Protein AF-A0A0D2WVM1-F1 (afdb_monomer)

Solvent-accessible surface area (backbone atoms only — not comparable to full-atom values): 15466 Å² total; per-residue (Å²): 139,88,84,86,84,85,87,85,86,87,87,83,92,80,91,82,81,91,81,90,79,89,78,90,77,92,74,84,85,77,86,72,84,77,73,76,81,75,77,81,56,74,71,59,61,52,50,56,52,53,52,49,50,54,50,54,56,56,62,66,69,56,80,78,76,61,57,65,55,35,39,49,31,24,42,49,44,21,48,53,48,42,49,50,43,43,70,76,49,54,91,57,86,54,48,49,53,46,16,62,42,25,37,22,48,9,45,25,60,21,37,56,39,38,61,46,63,75,37,95,67,51,88,57,57,99,82,52,84,69,77,52,69,67,58,48,52,51,52,33,52,53,31,43,54,54,13,49,53,27,37,52,50,12,49,49,24,43,51,52,40,28,59,78,66,76,44,83,75,64,77,47,69,37,48,48,42,38,53,53,26,49,54,45,45,52,53,55,54,57,63,45,43,42,78,73,38,70,90,64,48,58,90,89,66,53,67,68,59,46,54,52,49,50,42,56,51,47,44,55,31,46,50,38,41,45,56,23,53,47,43,46,42,71,30,76,68,42,53,73,76,46,53,71,70,54,37,54,51,45,40,51,25,46,49,51,31,45,53,51,38,44,56,52,56,72,75,114

Sequence (268 aa):
MPPSPTATSASAAAAGSLSSTSSATAASASASSATLPDKPSASSASGWAATGEVLARSIARIPHPPLWLPVSASLFAGGVVVYHVLFTYGLSTAIFAYHPLLMAIGYFMLLLPASHFLGRYSPLPQGQASFPRARKVNWHWIAMAVAMVAIVGGFYAIYESRTRNNKIHFKSWHAKIGVAAIVFAIVQGFSALPMRFPNLRPAGFDMGQNVRLHRIWSVVVLAATAVCLILSFFTGWFLRNSSLSMALVMVLCVVVTVGSACRSALRL

Radius of gyration: 27.9 Å; Cα contacts (8 Å, |Δi|>4): 214; chains: 1; bounding box: 76×51×90 Å

pLDDT: mean 80.58, std 20.99, range [33.0, 98.19]

InterPro domains:
  IPR006593 Cytochrome b561/ferric reductase, transmembrane domain [PF03188] (98-238)
  IPR006593 Cytochrome b561/ferric reductase, transmembrane domain [SM00665] (98-231)

Structure (mmCIF, N/CA/C/O backbone):
data_AF-A0A0D2WVM1-F1
#
_entry.id   AF-A0A0D2WVM1-F1
#
loop_
_atom_site.group_PDB
_atom_site.id
_atom_site.type_symbol
_atom_site.label_atom_id
_atom_site.label_alt_id
_atom_site.label_comp_id
_atom_site.label_asym_id
_atom_site.label_entity_id
_atom_site.label_seq_id
_atom_site.pdbx_PDB_ins_code
_atom_site.Cartn_x
_atom_site.Cartn_y
_atom_site.Cartn_z
_atom_site.occupancy
_atom_site.B_iso_or_equiv
_atom_site.auth_seq_id
_atom_site.auth_comp_id
_atom_site.auth_asym_id
_atom_site.auth_atom_id
_atom_site.pdbx_PDB_model_num
ATOM 1 N N . MET A 1 1 ? 38.908 -5.106 -52.089 1.00 36.25 1 MET A N 1
ATOM 2 C CA . MET A 1 1 ? 40.367 -5.057 -52.331 1.00 36.25 1 MET A CA 1
ATOM 3 C C . MET A 1 1 ? 40.910 -3.799 -51.667 1.00 36.25 1 MET A C 1
ATOM 5 O O . MET A 1 1 ? 40.284 -2.770 -51.876 1.00 36.25 1 MET A O 1
ATOM 9 N N . PRO A 1 2 ? 42.076 -3.814 -51.002 1.00 52.66 2 PRO A N 1
ATOM 10 C CA . PRO A 1 2 ? 42.505 -4.591 -49.818 1.00 52.66 2 PRO A 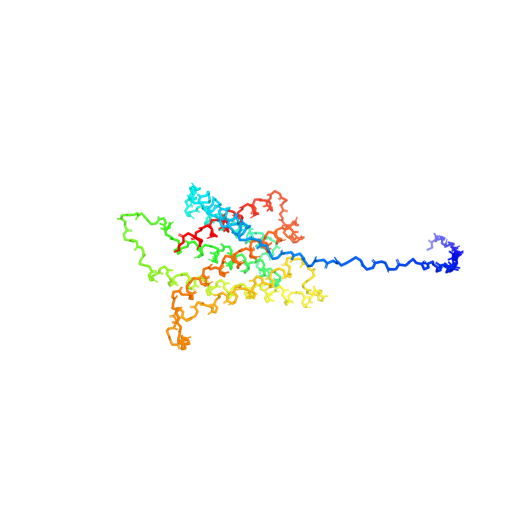CA 1
ATOM 11 C C . PRO A 1 2 ? 43.145 -3.633 -48.754 1.00 52.66 2 PRO A C 1
ATOM 13 O O . PRO A 1 2 ? 43.050 -2.423 -48.943 1.00 52.66 2 PRO A O 1
ATOM 16 N N . PRO A 1 3 ? 43.877 -4.077 -47.705 1.00 63.62 3 PRO A N 1
ATOM 17 C CA . PRO A 1 3 ? 43.784 -5.288 -46.879 1.00 63.62 3 PRO A CA 1
ATOM 18 C C . PRO A 1 3 ? 43.672 -5.001 -45.353 1.00 63.62 3 PRO A C 1
ATOM 20 O O . PRO A 1 3 ? 43.911 -3.898 -44.868 1.00 63.62 3 PRO A O 1
ATOM 23 N N . SER A 1 4 ? 43.372 -6.060 -44.593 1.00 47.72 4 SER A N 1
ATOM 24 C CA . SER A 1 4 ? 43.677 -6.219 -43.157 1.00 47.72 4 SER A CA 1
ATOM 25 C C . SER A 1 4 ? 45.155 -6.589 -42.920 1.00 47.72 4 SER A C 1
ATOM 27 O O . SER A 1 4 ? 45.792 -7.131 -43.822 1.00 47.72 4 SER A O 1
ATOM 29 N N . PRO A 1 5 ? 45.660 -6.434 -41.682 1.00 61.72 5 PRO A N 1
ATOM 30 C CA . PRO A 1 5 ? 46.492 -7.478 -41.059 1.00 61.72 5 PRO A CA 1
ATOM 31 C C . PRO A 1 5 ? 46.005 -7.778 -39.622 1.00 61.72 5 PRO A C 1
ATOM 33 O O . PRO A 1 5 ? 45.759 -6.868 -38.838 1.00 61.72 5 PRO A O 1
ATOM 36 N N . THR A 1 6 ? 45.538 -8.994 -39.322 1.00 47.28 6 THR A N 1
ATOM 37 C CA . THR A 1 6 ? 46.257 -10.184 -38.800 1.00 47.28 6 THR A CA 1
ATOM 38 C C . THR A 1 6 ? 46.845 -10.082 -37.388 1.00 47.28 6 THR A C 1
ATOM 40 O O . THR A 1 6 ? 47.644 -9.213 -37.066 1.00 47.28 6 THR A O 1
ATOM 43 N N . ALA A 1 7 ? 46.412 -11.072 -36.602 1.00 43.97 7 ALA A N 1
ATOM 44 C CA . ALA A 1 7 ? 46.725 -11.460 -35.234 1.00 43.97 7 ALA A CA 1
ATOM 45 C C . ALA A 1 7 ? 48.208 -11.612 -34.866 1.00 43.97 7 ALA A C 1
ATOM 47 O O . ALA A 1 7 ? 49.017 -12.008 -35.697 1.00 43.97 7 ALA A O 1
ATOM 48 N N . THR A 1 8 ? 48.475 -11.536 -33.557 1.00 45.94 8 THR A N 1
ATOM 49 C CA . THR A 1 8 ? 49.443 -12.419 -32.885 1.00 45.94 8 THR A CA 1
ATOM 50 C C . THR A 1 8 ? 48.970 -12.797 -31.480 1.00 45.94 8 THR A C 1
ATOM 52 O O . THR A 1 8 ? 48.591 -11.959 -30.667 1.00 45.94 8 THR A O 1
ATOM 55 N N . SER A 1 9 ? 49.000 -14.104 -31.253 1.00 40.88 9 SER A N 1
ATOM 56 C CA . SER A 1 9 ? 48.848 -14.882 -30.025 1.00 40.88 9 SER A CA 1
ATOM 57 C C . SER A 1 9 ? 50.047 -14.761 -29.079 1.00 40.88 9 SER A C 1
ATOM 59 O O . SER A 1 9 ? 51.168 -14.694 -29.572 1.00 40.88 9 SER A O 1
ATOM 61 N N . ALA A 1 10 ? 49.840 -14.929 -27.767 1.00 37.34 10 ALA A N 1
ATOM 62 C CA . ALA A 1 10 ? 50.753 -15.701 -26.909 1.00 37.34 10 ALA A CA 1
ATOM 63 C C . ALA A 1 10 ? 50.119 -16.025 -25.544 1.00 37.34 10 ALA A C 1
ATOM 65 O O . ALA A 1 10 ? 49.629 -15.148 -24.837 1.00 37.34 10 ALA A O 1
ATOM 66 N N . SER A 1 11 ? 50.166 -17.310 -25.195 1.00 38.06 11 SER A N 1
ATOM 67 C CA . SER A 1 11 ? 49.872 -17.901 -23.891 1.00 38.06 11 SER A CA 1
ATOM 68 C C . SER A 1 11 ? 51.149 -18.082 -23.061 1.00 38.06 11 SER A C 1
ATOM 70 O O . SER A 1 11 ? 52.158 -18.488 -23.630 1.00 38.06 11 SER A O 1
ATOM 72 N N . ALA A 1 12 ? 51.069 -17.937 -21.736 1.00 36.19 12 ALA A N 1
ATOM 73 C CA . ALA A 1 12 ? 51.852 -18.673 -20.721 1.00 36.19 12 ALA A CA 1
ATOM 74 C C . ALA A 1 12 ? 51.247 -18.304 -19.345 1.00 36.19 12 ALA A C 1
ATOM 76 O O . ALA A 1 12 ? 51.091 -17.124 -19.060 1.00 36.19 12 ALA A O 1
ATOM 77 N N . ALA A 1 13 ? 50.644 -19.190 -18.546 1.00 34.47 13 ALA A N 1
ATOM 78 C CA . ALA A 1 13 ? 51.160 -20.380 -17.855 1.00 34.47 13 ALA A CA 1
ATOM 79 C C . ALA A 1 13 ? 52.176 -20.068 -16.733 1.00 34.47 13 ALA A C 1
ATOM 81 O O . ALA A 1 13 ? 53.355 -19.883 -17.002 1.00 34.47 13 ALA A O 1
ATOM 82 N N . ALA A 1 14 ? 51.690 -20.076 -15.484 1.00 36.00 14 ALA A N 1
ATOM 83 C CA . ALA A 1 14 ? 52.390 -20.456 -14.242 1.00 36.00 14 ALA A CA 1
ATOM 84 C C . ALA A 1 14 ? 51.302 -20.536 -13.141 1.00 36.00 14 ALA A C 1
ATOM 86 O O . ALA A 1 14 ? 50.698 -19.521 -12.818 1.00 36.00 14 ALA A O 1
ATOM 87 N N . ALA A 1 15 ? 50.799 -21.684 -12.675 1.00 34.72 15 ALA A N 1
ATOM 88 C CA . ALA A 1 15 ? 51.459 -22.815 -12.015 1.00 34.72 15 ALA A CA 1
ATOM 89 C C . ALA A 1 15 ? 52.321 -22.372 -10.818 1.00 34.72 15 ALA A C 1
ATOM 91 O O . ALA A 1 15 ? 53.519 -22.154 -10.948 1.00 34.72 15 ALA A O 1
ATOM 92 N N . GLY A 1 16 ? 51.678 -22.242 -9.654 1.00 33.00 16 GLY A N 1
ATOM 93 C CA . GLY A 1 16 ? 52.309 -22.038 -8.351 1.00 33.00 16 GLY A CA 1
ATOM 94 C C . GLY A 1 16 ? 51.692 -23.010 -7.345 1.00 33.00 16 GLY A C 1
ATOM 95 O O . GLY A 1 16 ? 50.485 -23.007 -7.125 1.00 33.00 16 GLY A O 1
ATOM 96 N N . SER A 1 17 ? 52.535 -23.896 -6.839 1.00 34.66 17 SER A N 1
ATOM 97 C CA . SER A 1 17 ? 52.271 -25.162 -6.164 1.00 34.66 17 SER A CA 1
ATOM 98 C C . SER A 1 17 ? 51.725 -25.080 -4.737 1.00 34.66 17 SER A C 1
ATOM 100 O O . SER A 1 17 ? 52.045 -24.174 -3.973 1.00 34.66 17 SER A O 1
ATOM 102 N N . LEU A 1 18 ? 51.015 -26.150 -4.371 1.00 38.94 18 LEU A N 1
ATOM 103 C CA . LEU A 1 18 ? 50.778 -26.639 -3.012 1.00 38.94 18 LEU A CA 1
ATOM 104 C C . LEU A 1 18 ? 52.088 -26.837 -2.228 1.00 38.94 18 LEU A C 1
ATOM 106 O O . LEU A 1 18 ? 53.015 -27.468 -2.733 1.00 38.94 18 LEU A O 1
ATOM 110 N N . SER A 1 19 ? 52.099 -26.445 -0.954 1.00 37.44 19 SER A N 1
ATOM 111 C CA . SER A 1 19 ? 52.868 -27.146 0.077 1.00 37.44 19 SER A CA 1
ATOM 112 C C . SER A 1 19 ? 52.117 -27.134 1.409 1.00 37.44 19 SER A C 1
ATOM 114 O O . SER A 1 19 ? 51.808 -26.111 2.013 1.00 37.44 19 SER A O 1
ATOM 116 N N . SER A 1 20 ? 51.779 -28.347 1.823 1.00 37.34 20 SER A N 1
ATOM 117 C CA . SER A 1 20 ? 51.336 -28.749 3.145 1.00 37.34 20 SER A CA 1
ATOM 118 C C . SER A 1 20 ? 52.527 -28.815 4.098 1.00 37.34 20 SER A C 1
ATOM 120 O O . SER A 1 20 ? 53.491 -29.519 3.806 1.00 37.34 20 SER A O 1
ATOM 122 N N . THR A 1 21 ? 52.413 -28.209 5.277 1.00 40.06 21 THR A N 1
ATOM 123 C CA . THR A 1 21 ? 53.186 -28.625 6.454 1.00 40.06 21 THR A CA 1
ATOM 124 C C . THR A 1 21 ? 52.282 -28.640 7.672 1.00 40.06 21 THR A C 1
ATOM 126 O O . THR A 1 21 ? 51.811 -27.614 8.155 1.00 40.06 21 THR A O 1
ATOM 129 N N . SER A 1 22 ? 52.038 -29.864 8.120 1.00 38.62 22 SER A N 1
ATOM 130 C CA . SER A 1 22 ? 51.543 -30.257 9.425 1.00 38.62 22 SER A CA 1
ATOM 131 C C . SER A 1 22 ? 52.533 -29.878 10.525 1.00 38.62 22 SER A C 1
ATOM 133 O O . SER A 1 22 ? 53.699 -30.265 10.462 1.00 38.62 22 SER A O 1
ATOM 135 N N . SER A 1 23 ? 52.045 -29.255 11.589 1.00 39.44 23 SER A N 1
ATOM 136 C CA . SER A 1 23 ? 52.665 -29.345 12.910 1.00 39.44 23 SER A CA 1
ATOM 137 C C . SER A 1 23 ? 51.567 -29.316 13.964 1.00 39.44 23 SER A C 1
ATOM 139 O O . SER A 1 23 ? 50.946 -28.297 14.253 1.00 39.44 23 SER A O 1
ATOM 141 N N . ALA A 1 24 ? 51.296 -30.509 14.487 1.00 39.03 24 ALA A N 1
ATOM 142 C CA . ALA A 1 24 ? 50.503 -30.728 15.675 1.00 39.03 24 ALA A CA 1
ATOM 143 C C . ALA A 1 24 ? 51.311 -30.276 16.897 1.00 39.03 24 ALA A C 1
ATOM 145 O O . ALA A 1 24 ? 52.392 -30.801 17.159 1.00 39.03 24 ALA A O 1
ATOM 146 N N . THR A 1 25 ? 50.764 -29.343 17.666 1.00 40.16 25 THR A N 1
ATOM 147 C CA . THR A 1 25 ? 51.168 -29.096 19.049 1.00 40.16 25 THR A CA 1
ATOM 148 C C . THR A 1 25 ? 49.943 -29.260 19.930 1.00 40.16 25 THR A C 1
ATOM 150 O O . THR A 1 25 ? 48.991 -28.484 19.894 1.00 40.16 25 THR A O 1
ATOM 153 N N . ALA A 1 26 ? 49.970 -30.348 20.696 1.00 39.69 26 ALA A N 1
ATOM 154 C CA . ALA A 1 26 ? 49.053 -30.616 21.782 1.00 39.69 26 ALA A CA 1
ATOM 155 C C . ALA A 1 26 ? 49.225 -29.537 22.860 1.00 39.69 26 ALA A C 1
ATOM 157 O O . ALA A 1 26 ? 50.294 -29.417 23.456 1.00 39.69 26 ALA A O 1
ATOM 158 N N . ALA A 1 27 ? 48.167 -28.770 23.114 1.00 39.91 27 ALA A N 1
ATOM 159 C CA . ALA A 1 27 ? 48.045 -27.934 24.296 1.00 39.91 27 ALA A CA 1
ATOM 160 C C . ALA A 1 27 ? 46.869 -28.455 25.126 1.00 39.91 27 ALA A C 1
ATOM 162 O O . ALA A 1 27 ? 45.730 -28.539 24.669 1.00 39.91 27 ALA A O 1
ATOM 163 N N . SER A 1 28 ? 47.215 -28.867 26.337 1.00 38.66 28 SER A N 1
ATOM 164 C CA . SER A 1 28 ? 46.376 -29.411 27.394 1.00 38.66 28 SER A CA 1
ATOM 165 C C . SER A 1 28 ? 45.108 -28.594 27.646 1.00 38.66 28 SER A C 1
ATOM 167 O O . SER A 1 28 ? 45.176 -27.413 27.985 1.00 38.66 28 SER A O 1
ATOM 169 N N . ALA A 1 29 ? 43.959 -29.262 27.569 1.00 36.34 29 ALA A N 1
ATOM 170 C CA . ALA A 1 29 ? 42.691 -28.750 28.060 1.00 36.34 29 ALA A CA 1
ATOM 171 C C . ALA A 1 29 ? 42.709 -28.706 29.599 1.00 36.34 29 ALA A C 1
ATOM 173 O O . ALA A 1 29 ? 42.623 -29.742 30.257 1.00 36.34 29 ALA A O 1
ATOM 174 N N . SER A 1 30 ? 42.800 -27.506 30.176 1.00 40.53 30 SER A N 1
ATOM 175 C CA . SER A 1 30 ? 42.367 -27.257 31.549 1.00 40.53 30 SER A CA 1
ATOM 176 C C . SER A 1 30 ? 40.879 -26.905 31.521 1.00 40.53 30 SER A C 1
ATOM 178 O O . SER A 1 30 ? 40.456 -25.860 31.027 1.00 40.53 30 SER A O 1
ATOM 180 N N . ALA A 1 31 ? 40.054 -27.825 32.014 1.00 40.31 31 ALA A N 1
ATOM 181 C CA . ALA A 1 31 ? 38.627 -27.617 32.190 1.00 40.31 31 ALA A CA 1
ATOM 182 C C . ALA A 1 31 ? 38.391 -26.587 33.309 1.00 40.31 31 ALA A C 1
ATOM 184 O O . ALA A 1 31 ? 38.300 -26.938 34.483 1.00 40.31 31 ALA A O 1
ATOM 185 N N . SER A 1 32 ? 38.301 -25.306 32.948 1.00 43.12 32 SER A N 1
ATOM 186 C CA . SER A 1 32 ? 37.662 -24.304 33.802 1.00 43.12 32 SER A CA 1
ATOM 187 C C . SER A 1 32 ? 36.155 -24.402 33.601 1.00 43.12 32 SER A C 1
ATOM 189 O O . SER A 1 32 ? 35.645 -24.162 32.509 1.00 43.12 32 SER A O 1
ATOM 191 N N . SER A 1 33 ? 35.465 -24.805 34.665 1.00 45.78 33 SER A N 1
ATOM 192 C CA . SER A 1 33 ? 34.010 -24.833 34.798 1.00 45.78 33 SER A CA 1
ATOM 193 C C . SER A 1 33 ? 33.403 -23.489 34.382 1.00 45.78 33 SER A C 1
ATOM 195 O O . SER A 1 33 ? 33.380 -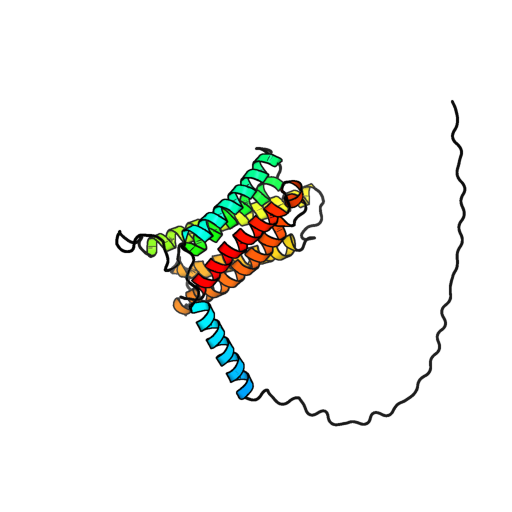22.543 35.166 1.00 45.78 33 SER A O 1
ATOM 197 N N . ALA A 1 34 ? 32.914 -23.405 33.144 1.00 41.84 34 ALA A N 1
ATOM 198 C CA . ALA A 1 34 ? 32.124 -22.283 32.662 1.00 41.84 34 ALA A CA 1
ATOM 199 C C . ALA A 1 34 ? 30.728 -22.369 33.291 1.00 41.84 34 ALA A C 1
ATOM 201 O O . ALA A 1 34 ? 29.860 -23.117 32.841 1.00 41.84 34 ALA A O 1
ATOM 202 N N . THR A 1 35 ? 30.539 -21.623 34.373 1.00 50.34 35 THR A N 1
ATOM 203 C CA . THR A 1 35 ? 29.234 -21.329 34.960 1.00 50.34 35 THR A CA 1
ATOM 204 C C . THR A 1 35 ? 28.338 -20.728 33.876 1.00 50.34 35 THR A C 1
ATOM 206 O O . THR A 1 35 ? 28.717 -19.762 33.211 1.00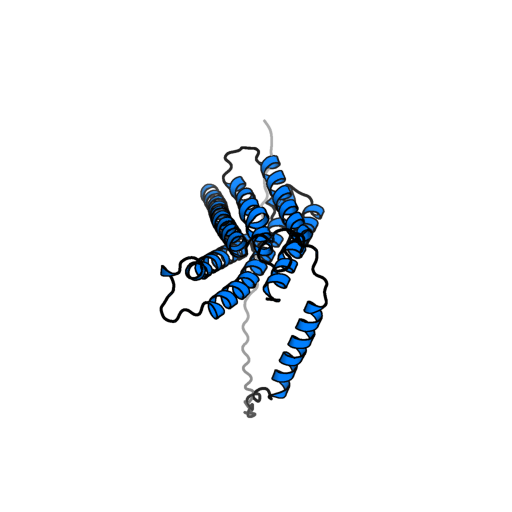 50.34 35 THR A O 1
ATOM 209 N N . LEU A 1 36 ? 27.164 -21.329 33.664 1.00 47.09 36 LEU A N 1
ATOM 210 C CA . LEU A 1 36 ? 26.125 -20.793 32.782 1.00 47.09 36 LEU A CA 1
ATOM 211 C C . LEU A 1 36 ? 25.830 -19.333 33.167 1.00 47.09 36 LEU A C 1
ATOM 213 O O . LEU A 1 36 ? 25.751 -19.047 34.363 1.00 47.09 36 LEU A O 1
ATOM 217 N N . PRO A 1 37 ? 25.653 -18.410 32.202 1.00 48.72 37 PRO A N 1
ATOM 218 C CA . PRO A 1 37 ? 25.299 -17.037 32.524 1.00 48.72 37 PRO A CA 1
ATOM 219 C C . PRO A 1 37 ? 23.971 -17.022 33.284 1.00 48.72 37 PRO A C 1
ATOM 221 O O . PRO A 1 37 ? 22.969 -17.574 32.817 1.00 48.72 37 PRO A O 1
ATOM 224 N N . ASP A 1 38 ? 23.996 -16.401 34.463 1.00 53.22 38 ASP A N 1
ATOM 225 C CA . ASP A 1 38 ? 22.835 -16.233 35.322 1.00 53.22 38 ASP A CA 1
ATOM 226 C C . ASP A 1 38 ? 21.655 -15.658 34.536 1.00 53.22 38 ASP A C 1
ATOM 228 O O . ASP A 1 38 ? 21.773 -14.719 33.741 1.00 53.22 38 ASP A O 1
ATOM 232 N N . LYS A 1 39 ? 20.484 -16.244 34.790 1.00 51.59 39 LYS A N 1
ATOM 233 C CA . LYS A 1 39 ? 19.192 -15.764 34.304 1.00 51.59 39 LYS A CA 1
ATOM 234 C C . LYS A 1 39 ? 19.096 -14.260 34.612 1.00 51.59 39 LYS A C 1
ATOM 236 O O . LYS A 1 39 ? 19.310 -13.886 35.766 1.00 51.59 39 LYS A O 1
ATOM 241 N N . PRO A 1 40 ? 18.782 -13.394 33.629 1.00 46.84 40 PRO A N 1
ATOM 242 C CA . PRO A 1 40 ? 18.783 -11.954 33.843 1.00 46.84 40 PRO A CA 1
ATOM 243 C C . PRO A 1 40 ? 17.883 -11.602 35.029 1.00 46.84 40 PRO A C 1
ATOM 245 O O . PRO A 1 40 ? 16.713 -11.992 35.082 1.00 46.84 40 PRO A O 1
ATOM 248 N N . SER A 1 41 ? 18.459 -10.897 36.002 1.00 51.31 41 SER A N 1
ATOM 249 C CA . SER A 1 41 ? 17.769 -10.477 37.215 1.00 51.31 41 SER A CA 1
ATOM 250 C C . SER A 1 41 ? 16.577 -9.577 36.869 1.00 51.31 41 SER A C 1
ATOM 252 O O . SER A 1 41 ? 16.583 -8.835 35.877 1.00 51.31 41 SER A O 1
ATOM 254 N N . ALA A 1 42 ? 15.529 -9.648 37.694 1.00 54.00 42 ALA A N 1
ATOM 255 C CA . ALA A 1 42 ? 14.255 -8.949 37.501 1.00 54.00 42 ALA A CA 1
ATOM 256 C C . ALA A 1 42 ? 14.384 -7.413 37.353 1.00 54.00 42 ALA A C 1
ATOM 258 O O . ALA A 1 42 ? 13.466 -6.767 36.849 1.00 54.00 42 ALA A O 1
ATOM 259 N N . SER A 1 43 ? 15.529 -6.827 37.725 1.00 55.22 43 SER A N 1
ATOM 260 C CA . SER A 1 43 ? 15.838 -5.403 37.544 1.00 55.22 43 SER A CA 1
ATOM 261 C C . SER A 1 43 ? 16.124 -5.006 36.089 1.00 55.22 43 SER A C 1
ATOM 263 O O . SER A 1 43 ? 15.919 -3.855 35.715 1.00 55.22 43 SER A O 1
ATOM 265 N N . SER A 1 44 ? 16.551 -5.939 35.233 1.00 52.25 44 SER A N 1
ATOM 266 C CA . SER A 1 44 ? 16.738 -5.655 33.803 1.00 52.25 44 SER A CA 1
ATOM 267 C C . SER A 1 44 ? 15.396 -5.542 33.071 1.00 52.25 44 SER A C 1
ATOM 269 O O . SER A 1 44 ? 15.213 -4.655 32.239 1.00 52.25 44 SER A O 1
ATOM 271 N N . ALA A 1 45 ? 14.419 -6.381 33.434 1.00 52.34 45 ALA A N 1
ATOM 272 C CA . ALA A 1 45 ? 13.073 -6.377 32.861 1.00 52.34 45 ALA A CA 1
ATOM 273 C C . ALA A 1 45 ? 12.285 -5.099 33.209 1.00 52.34 45 ALA A C 1
ATOM 275 O O . ALA A 1 45 ? 11.546 -4.584 32.367 1.00 52.34 45 ALA A O 1
ATOM 276 N N . SER A 1 46 ? 12.482 -4.542 34.410 1.00 57.31 46 SER A N 1
ATOM 277 C CA . SER A 1 46 ? 11.872 -3.266 34.808 1.00 57.31 46 SER A CA 1
ATOM 278 C C . SER A 1 46 ? 12.467 -2.068 34.058 1.00 57.31 46 SER A C 1
ATOM 280 O O . SER A 1 46 ? 11.740 -1.124 33.749 1.00 57.31 46 SER A O 1
ATOM 282 N N . GLY A 1 47 ? 13.748 -2.130 33.674 1.00 61.31 47 GLY A N 1
ATOM 283 C CA . GLY A 1 47 ? 14.398 -1.110 32.847 1.00 61.31 47 GLY A CA 1
ATOM 284 C C . GLY A 1 47 ? 13.788 -0.992 31.446 1.00 61.31 47 GLY A C 1
ATOM 285 O O . GLY A 1 47 ? 13.477 0.113 30.994 1.00 61.31 47 GLY A O 1
ATOM 286 N N . TRP A 1 48 ? 13.534 -2.117 30.768 1.00 59.25 48 TRP A N 1
ATOM 287 C CA . TRP A 1 48 ? 12.875 -2.121 29.451 1.00 59.25 48 TRP A CA 1
ATOM 288 C C . TRP A 1 48 ? 11.431 -1.614 29.520 1.00 59.25 48 TRP A C 1
ATOM 290 O O . TRP A 1 48 ? 11.002 -0.864 28.640 1.00 59.25 48 TRP A O 1
ATOM 300 N N . ALA A 1 49 ? 10.701 -1.965 30.582 1.00 59.72 49 ALA A N 1
ATOM 301 C CA . ALA A 1 49 ? 9.346 -1.472 30.818 1.00 59.72 49 ALA A CA 1
ATOM 302 C C . ALA A 1 49 ? 9.324 0.052 31.044 1.00 59.72 49 ALA A C 1
ATOM 304 O O . ALA A 1 49 ? 8.551 0.761 30.396 1.00 59.72 49 ALA A O 1
ATOM 305 N N . ALA A 1 50 ? 10.232 0.575 31.875 1.00 61.88 50 ALA A N 1
ATOM 306 C CA . ALA A 1 50 ? 10.360 2.010 32.135 1.00 61.88 50 ALA A CA 1
ATOM 307 C C . ALA A 1 50 ? 10.763 2.799 30.875 1.00 61.88 50 ALA A C 1
ATOM 309 O O . ALA A 1 50 ? 10.197 3.854 30.584 1.00 61.88 50 ALA A O 1
ATOM 310 N N . THR A 1 51 ? 11.689 2.264 30.075 1.00 70.94 51 THR A N 1
ATOM 311 C CA . THR A 1 51 ? 12.108 2.890 28.810 1.00 70.94 51 THR A CA 1
ATOM 312 C C . THR A 1 51 ? 10.968 2.888 27.783 1.00 70.94 51 THR A C 1
ATOM 314 O O . THR A 1 51 ? 10.753 3.882 27.084 1.00 70.94 51 THR A O 1
ATOM 317 N N . GLY A 1 52 ? 10.185 1.805 27.731 1.00 66.44 52 GLY A N 1
ATOM 318 C CA . GLY A 1 52 ? 8.989 1.696 26.896 1.00 66.44 52 GLY A CA 1
ATOM 319 C C . GLY A 1 52 ? 7.913 2.721 27.258 1.00 66.44 52 GLY A C 1
ATOM 320 O O . GLY A 1 52 ? 7.348 3.354 26.364 1.00 66.44 52 GLY A O 1
ATOM 321 N N . GLU A 1 53 ? 7.673 2.958 28.550 1.00 69.94 53 GLU A N 1
ATOM 322 C CA . GLU A 1 53 ? 6.742 3.997 29.002 1.00 69.94 53 GLU A CA 1
ATOM 323 C C . GLU A 1 53 ? 7.208 5.410 28.636 1.00 69.94 53 GLU A C 1
ATOM 325 O O . GLU A 1 53 ? 6.408 6.220 28.159 1.00 69.94 53 GLU A O 1
ATOM 330 N N . VAL A 1 54 ? 8.494 5.719 28.824 1.00 74.44 54 VAL A N 1
ATOM 331 C CA . VAL A 1 54 ? 9.058 7.032 28.473 1.00 74.44 54 VAL A CA 1
ATOM 332 C C . VAL A 1 54 ? 8.960 7.278 26.966 1.00 74.44 54 VAL A C 1
ATOM 334 O O . VAL A 1 54 ? 8.559 8.371 26.546 1.00 74.44 54 VAL A O 1
ATOM 337 N N . LEU A 1 55 ? 9.248 6.266 26.144 1.00 71.81 55 LEU A N 1
ATOM 338 C CA . LEU A 1 55 ? 9.094 6.345 24.693 1.00 71.81 55 LEU A CA 1
ATOM 339 C C . LEU A 1 55 ? 7.621 6.523 24.293 1.00 71.81 55 LEU A C 1
ATOM 341 O O . LEU A 1 55 ? 7.311 7.405 23.492 1.00 71.81 55 LEU A O 1
ATOM 345 N N . ALA A 1 56 ? 6.700 5.765 24.893 1.00 64.50 56 ALA A N 1
ATOM 346 C CA . ALA A 1 56 ? 5.265 5.878 24.633 1.00 64.50 56 ALA A CA 1
ATOM 347 C C . ALA A 1 56 ? 4.715 7.272 24.986 1.00 64.50 56 ALA A C 1
ATOM 349 O O . ALA A 1 56 ? 4.005 7.882 24.180 1.00 64.50 56 ALA A O 1
ATOM 350 N N . ARG A 1 57 ? 5.096 7.826 26.146 1.00 71.12 57 ARG A N 1
ATOM 351 C CA . ARG A 1 57 ? 4.711 9.186 26.574 1.00 71.12 57 ARG A CA 1
ATOM 352 C C . ARG A 1 57 ? 5.326 10.266 25.683 1.00 71.12 57 ARG A C 1
ATOM 354 O O . ARG A 1 57 ? 4.684 11.279 25.406 1.00 71.12 57 ARG A O 1
ATOM 361 N N . SER A 1 58 ? 6.553 10.065 25.212 1.00 73.81 58 SER A N 1
ATOM 362 C CA . SER A 1 58 ? 7.218 10.999 24.295 1.00 73.81 58 SER A CA 1
ATOM 363 C C . SER A 1 58 ? 6.564 10.996 22.915 1.00 73.81 58 SER A C 1
ATOM 365 O O . SER A 1 58 ? 6.268 12.062 22.378 1.00 73.81 58 SER A O 1
ATOM 367 N N . ILE A 1 59 ? 6.217 9.816 22.390 1.00 64.69 59 ILE A N 1
ATOM 368 C CA . ILE A 1 59 ? 5.441 9.689 21.155 1.00 64.69 59 ILE A CA 1
ATOM 369 C C . ILE A 1 59 ? 4.075 10.347 21.322 1.00 64.69 59 ILE A C 1
ATOM 371 O O . ILE A 1 59 ? 3.646 11.008 20.382 1.00 64.69 59 ILE A O 1
ATOM 375 N N . ALA A 1 60 ? 3.414 10.216 22.480 1.00 64.06 60 ALA A N 1
ATOM 376 C CA . ALA A 1 60 ? 2.085 10.777 22.749 1.00 64.06 60 ALA A CA 1
ATOM 377 C C . ALA A 1 60 ? 2.026 12.317 22.680 1.00 64.06 60 ALA A C 1
ATOM 379 O O . ALA A 1 60 ? 1.002 12.867 22.272 1.00 64.06 60 ALA A O 1
ATOM 380 N N . ARG A 1 61 ? 3.126 13.007 23.013 1.00 73.25 61 ARG A N 1
ATOM 381 C CA . ARG A 1 61 ? 3.203 14.480 23.051 1.00 73.25 61 ARG A CA 1
ATOM 382 C C . ARG A 1 61 ? 3.341 15.158 21.688 1.00 73.25 61 ARG A C 1
ATOM 384 O O . ARG A 1 61 ? 3.113 16.358 21.595 1.00 73.25 61 ARG A O 1
ATOM 391 N N . ILE A 1 62 ? 3.684 14.422 20.631 1.00 68.00 62 ILE A N 1
ATOM 392 C CA . ILE A 1 62 ? 3.813 15.003 19.288 1.00 68.00 62 ILE A CA 1
ATOM 393 C C . ILE A 1 62 ? 2.410 15.342 18.749 1.00 68.00 62 ILE A C 1
ATOM 395 O O . ILE A 1 62 ? 1.569 14.430 18.695 1.00 68.00 62 ILE A O 1
ATOM 399 N N . PRO A 1 63 ? 2.152 16.603 18.332 1.00 70.94 63 PRO A N 1
ATOM 400 C CA . PRO A 1 63 ? 0.890 16.996 17.715 1.00 70.94 63 PRO A CA 1
ATOM 401 C C . PRO A 1 63 ? 0.608 16.144 16.478 1.00 70.94 63 PRO A C 1
ATOM 403 O O . PRO A 1 63 ? 1.499 15.883 15.664 1.00 70.94 63 PRO A O 1
ATOM 406 N N . HIS A 1 64 ? -0.635 15.690 16.320 1.00 66.06 64 HIS A N 1
ATOM 407 C CA . HIS A 1 64 ? -1.012 14.986 15.103 1.00 66.06 64 HIS A CA 1
ATOM 408 C C . HIS A 1 64 ? -0.995 15.973 13.933 1.00 66.06 64 HIS A C 1
ATOM 410 O O . HIS A 1 64 ? -1.627 17.028 14.036 1.00 66.06 64 HIS A O 1
ATOM 416 N N . PRO A 1 65 ? -0.314 15.652 12.816 1.00 74.50 65 PRO A N 1
ATOM 417 C CA . PRO A 1 65 ? -0.521 16.425 11.607 1.00 74.50 65 PRO A CA 1
ATOM 418 C C . PRO A 1 65 ? -2.004 16.331 11.229 1.00 74.50 65 PRO A C 1
ATOM 420 O O . PRO A 1 65 ? -2.626 15.282 11.450 1.00 74.50 65 PRO A O 1
ATOM 423 N N . PRO A 1 66 ? -2.586 17.397 10.669 1.00 82.44 66 PRO A N 1
ATOM 424 C CA . PRO A 1 66 ? -3.974 17.350 10.242 1.00 82.44 66 PRO A CA 1
ATOM 425 C C . PRO A 1 66 ? -4.147 16.270 9.161 1.00 82.44 66 PRO A C 1
ATOM 427 O O . PRO A 1 66 ? -3.265 16.094 8.323 1.00 82.44 66 PRO A O 1
ATOM 430 N N . LEU A 1 67 ? -5.274 15.540 9.172 1.00 82.94 67 LEU A N 1
ATOM 431 C CA . LEU A 1 67 ? -5.483 14.347 8.326 1.00 82.94 67 LEU A CA 1
ATOM 432 C C . LEU A 1 67 ? -5.288 14.611 6.828 1.00 82.94 67 LEU A C 1
ATOM 434 O O . LEU A 1 67 ? -4.888 13.717 6.086 1.00 82.94 67 LEU A O 1
ATOM 438 N N . TRP A 1 68 ? -5.569 15.836 6.381 1.00 85.69 68 TRP A N 1
ATOM 439 C CA . TRP A 1 68 ? -5.413 16.206 4.982 1.00 85.69 68 TRP A CA 1
ATOM 440 C C . TRP A 1 68 ? -3.964 16.079 4.509 1.00 85.69 68 TRP A C 1
ATOM 442 O O . TRP A 1 68 ? -3.770 15.716 3.359 1.00 85.69 68 TRP A O 1
ATOM 452 N N . LEU A 1 69 ? -2.964 16.280 5.378 1.00 91.00 69 LEU A N 1
ATOM 453 C CA . LEU A 1 69 ? -1.549 16.250 5.003 1.00 91.00 69 LEU A CA 1
ATOM 454 C C . LEU A 1 69 ? -1.057 14.857 4.562 1.00 91.00 69 LEU A C 1
ATOM 456 O O . LEU A 1 69 ? -0.527 14.741 3.457 1.00 91.00 69 LEU A O 1
ATOM 460 N N . PRO A 1 70 ? -1.194 13.777 5.360 1.00 92.62 70 PRO A N 1
ATOM 461 C CA . PRO A 1 70 ? -0.772 12.454 4.907 1.00 92.62 70 PRO A CA 1
ATOM 462 C C . PRO A 1 70 ? -1.624 11.927 3.751 1.00 92.62 70 PRO A C 1
ATOM 464 O O . PRO A 1 70 ? -1.103 11.229 2.885 1.00 92.62 70 PRO A O 1
ATOM 467 N N . VAL A 1 71 ? -2.910 12.284 3.688 1.00 92.31 71 VAL A N 1
ATOM 468 C CA . VAL A 1 71 ? -3.763 11.907 2.555 1.00 92.31 71 VAL A CA 1
ATOM 469 C C . VAL A 1 71 ? -3.297 12.613 1.281 1.00 92.31 71 VAL A C 1
ATOM 471 O O . VAL A 1 71 ? -3.060 11.943 0.280 1.00 92.31 71 VAL A O 1
ATOM 474 N N . SER A 1 72 ? -3.080 13.930 1.314 1.00 94.62 72 SER A N 1
ATOM 475 C CA . SER A 1 72 ? -2.607 14.686 0.151 1.00 94.62 72 SER A CA 1
ATOM 476 C C . SER A 1 72 ? -1.214 14.247 -0.289 1.00 94.62 72 SER A C 1
ATOM 478 O O . SER A 1 72 ? -0.975 14.134 -1.485 1.00 94.62 72 SER A O 1
ATOM 480 N N . ALA A 1 73 ? -0.311 13.937 0.648 1.00 96.19 73 ALA A N 1
ATOM 481 C CA . ALA A 1 73 ? 1.011 13.396 0.333 1.00 96.19 73 ALA A CA 1
ATOM 482 C C . ALA A 1 73 ? 0.920 12.046 -0.397 1.00 96.19 73 ALA A C 1
ATOM 484 O O . ALA A 1 73 ? 1.650 11.815 -1.360 1.00 96.19 73 ALA A O 1
ATOM 485 N N . SER A 1 74 ? 0.005 11.170 0.030 1.00 96.62 74 SER A N 1
ATOM 486 C CA . SER A 1 74 ? -0.235 9.884 -0.626 1.00 96.62 74 SER A CA 1
ATOM 487 C C . SER A 1 74 ? -0.807 10.056 -2.034 1.00 96.62 74 SER A C 1
ATOM 489 O O . SER A 1 74 ? -0.280 9.482 -2.986 1.00 96.62 74 SER A O 1
ATOM 491 N N . LEU A 1 75 ? -1.824 10.912 -2.186 1.00 97.00 75 LEU A N 1
ATOM 492 C CA . LEU A 1 75 ? -2.435 11.209 -3.483 1.00 97.00 75 LEU A CA 1
ATOM 493 C C . LEU A 1 75 ? -1.443 11.885 -4.438 1.00 97.00 75 LEU A C 1
ATOM 495 O O . LEU A 1 75 ? -1.379 11.529 -5.609 1.00 97.00 75 LEU A O 1
ATOM 499 N N . PHE A 1 76 ? -0.614 12.807 -3.947 1.00 97.75 76 PHE A N 1
ATOM 500 C CA . PHE A 1 76 ? 0.456 13.406 -4.742 1.00 97.75 76 PHE A CA 1
ATOM 501 C C . PHE A 1 76 ? 1.433 12.338 -5.246 1.00 97.75 76 PHE A C 1
ATOM 503 O O . PHE A 1 76 ? 1.683 12.253 -6.447 1.00 97.75 76 PHE A O 1
ATOM 510 N N . ALA A 1 77 ? 1.919 11.469 -4.353 1.00 97.69 77 ALA A N 1
ATOM 511 C CA . ALA A 1 77 ? 2.853 10.410 -4.716 1.00 97.69 77 ALA A CA 1
ATOM 512 C C . ALA A 1 77 ? 2.265 9.448 -5.761 1.00 97.69 77 ALA A C 1
ATOM 514 O O . ALA A 1 77 ? 2.896 9.168 -6.780 1.00 97.69 77 ALA A O 1
ATOM 515 N N . GLY A 1 78 ? 1.033 8.972 -5.571 1.00 97.31 78 GLY A N 1
ATOM 516 C CA . GLY A 1 78 ? 0.408 8.123 -6.583 1.00 97.31 78 GLY A CA 1
ATOM 517 C C . GLY A 1 78 ? 0.144 8.873 -7.894 1.00 97.31 78 GLY A C 1
ATOM 518 O O . GLY A 1 78 ? 0.335 8.292 -8.957 1.00 97.31 78 GLY A O 1
ATOM 519 N N . GLY A 1 79 ? -0.214 10.161 -7.841 1.00 97.56 79 GLY A N 1
ATOM 520 C CA . GLY A 1 79 ? -0.431 10.999 -9.022 1.00 97.56 79 GLY A CA 1
ATOM 521 C C . GLY A 1 79 ? 0.836 11.162 -9.860 1.00 97.56 79 GLY A C 1
ATOM 522 O O . GLY A 1 79 ? 0.783 11.017 -11.077 1.00 97.56 79 GLY A O 1
ATOM 523 N N . VAL A 1 80 ? 1.988 11.357 -9.214 1.00 97.06 80 VAL A N 1
ATOM 524 C CA . VAL A 1 80 ? 3.302 11.395 -9.875 1.00 97.06 80 VAL A CA 1
ATOM 525 C C . VAL A 1 80 ? 3.622 10.061 -10.554 1.00 97.06 80 VAL A C 1
ATOM 527 O O . VAL A 1 80 ? 4.061 10.051 -11.703 1.00 97.06 80 VAL A O 1
ATOM 530 N N . VAL A 1 81 ? 3.370 8.922 -9.894 1.00 96.62 81 VAL A N 1
ATOM 531 C CA . VAL A 1 81 ? 3.583 7.603 -10.520 1.00 96.62 81 VAL A CA 1
ATOM 532 C C . VAL A 1 81 ? 2.665 7.418 -11.727 1.00 96.62 81 VAL A C 1
ATOM 534 O O . VAL A 1 81 ? 3.144 7.027 -12.788 1.00 96.62 81 VAL A O 1
ATOM 537 N N . VAL A 1 82 ? 1.372 7.731 -11.595 1.00 96.50 82 VAL A N 1
ATOM 538 C CA . VAL A 1 82 ? 0.401 7.656 -12.699 1.00 96.50 82 VAL A CA 1
ATOM 539 C C . VAL A 1 82 ? 0.844 8.544 -13.862 1.00 96.50 82 VAL A C 1
ATOM 541 O O . VAL A 1 82 ? 0.880 8.073 -14.995 1.00 96.50 82 VAL A O 1
ATOM 544 N N . TYR A 1 83 ? 1.249 9.785 -13.585 1.00 95.88 83 TYR A N 1
ATOM 545 C CA . TYR A 1 83 ? 1.772 10.711 -14.586 1.00 95.88 83 TYR A CA 1
ATOM 546 C C . TYR A 1 83 ? 2.965 10.115 -15.341 1.00 95.88 83 TYR A C 1
ATOM 548 O O . TYR A 1 83 ? 2.942 10.072 -16.568 1.00 95.88 83 TYR A O 1
ATOM 556 N N . HIS A 1 84 ? 3.971 9.585 -14.636 1.00 94.44 84 HIS A N 1
ATOM 557 C CA . HIS A 1 84 ? 5.128 8.964 -15.285 1.00 94.44 84 HIS A CA 1
ATOM 558 C C . HIS A 1 84 ? 4.750 7.727 -16.103 1.00 94.44 84 HIS A C 1
ATOM 560 O O . HIS A 1 84 ? 5.289 7.532 -17.187 1.00 94.44 84 HIS A O 1
ATOM 566 N N . VAL A 1 85 ? 3.806 6.903 -15.639 1.00 94.88 85 VAL A N 1
ATOM 567 C CA . VAL A 1 85 ? 3.330 5.758 -16.427 1.00 94.88 85 VAL A CA 1
ATOM 568 C C . VAL A 1 85 ? 2.659 6.221 -17.717 1.00 94.88 85 VAL A C 1
ATOM 570 O O . VAL A 1 85 ? 3.011 5.721 -18.784 1.00 94.88 85 VAL A O 1
ATOM 573 N N . LEU A 1 86 ? 1.735 7.180 -17.635 1.00 94.19 86 LEU A N 1
ATOM 574 C CA . LEU A 1 86 ? 1.029 7.706 -18.804 1.00 94.19 86 LEU A CA 1
ATOM 575 C C . LEU A 1 86 ? 1.980 8.424 -19.767 1.00 94.19 86 LEU A C 1
ATOM 577 O O . LEU A 1 86 ? 1.838 8.282 -20.975 1.00 94.19 86 LEU A O 1
ATOM 581 N N . PHE A 1 87 ? 2.979 9.141 -19.254 1.00 93.25 87 PHE A N 1
ATOM 582 C CA . PHE A 1 87 ? 3.973 9.820 -20.080 1.00 93.25 87 PHE A CA 1
ATOM 583 C C . PHE A 1 87 ? 4.905 8.833 -20.801 1.00 93.25 87 PHE A C 1
ATOM 585 O O . PHE A 1 87 ? 5.164 8.986 -21.990 1.00 93.25 87 PHE A O 1
ATOM 592 N N . THR A 1 88 ? 5.387 7.797 -20.107 1.00 91.88 88 THR A N 1
ATOM 593 C CA . THR A 1 88 ? 6.330 6.819 -20.677 1.00 91.88 88 THR A CA 1
ATOM 594 C C . THR A 1 88 ? 5.648 5.795 -21.587 1.00 91.88 88 THR A C 1
ATOM 596 O O . THR A 1 88 ? 6.240 5.367 -22.574 1.00 91.88 88 THR A O 1
ATOM 599 N N . TYR A 1 89 ? 4.432 5.357 -21.249 1.00 89.25 89 TYR A N 1
ATOM 600 C CA . TYR A 1 89 ? 3.753 4.249 -21.932 1.00 89.25 89 TYR A CA 1
ATOM 601 C C . TYR A 1 89 ? 2.488 4.659 -22.686 1.00 89.25 89 TYR A C 1
ATOM 603 O O . TYR A 1 89 ? 1.960 3.836 -23.435 1.00 89.25 89 TYR A O 1
ATOM 611 N N . GLY A 1 90 ? 1.976 5.880 -22.512 1.00 84.44 90 GLY A N 1
ATOM 612 C CA . GLY A 1 90 ? 0.692 6.291 -23.080 1.00 84.44 90 GLY A CA 1
ATOM 613 C C . GLY A 1 90 ? -0.441 5.328 -22.711 1.00 84.44 90 GLY A C 1
ATOM 614 O O . GLY A 1 90 ? -0.493 4.791 -21.606 1.00 84.44 90 GLY A O 1
ATOM 615 N N . LEU A 1 91 ? -1.317 5.063 -23.683 1.00 74.81 91 LEU A N 1
ATOM 616 C CA . LEU A 1 91 ? -2.345 4.013 -23.630 1.00 74.81 91 LEU A CA 1
ATOM 617 C C . LEU A 1 91 ? -1.831 2.659 -24.165 1.00 74.81 91 LEU A C 1
ATOM 619 O O . LEU A 1 91 ? -2.624 1.830 -24.611 1.00 74.81 91 LEU A O 1
ATOM 623 N N . SER A 1 92 ? -0.511 2.432 -24.194 1.00 76.50 92 SER A N 1
ATOM 624 C CA . SER A 1 92 ? 0.044 1.207 -24.779 1.00 76.50 92 SER A CA 1
ATOM 625 C C . SER A 1 92 ? -0.377 -0.053 -24.021 1.00 76.50 92 SER A C 1
ATOM 627 O O . SER A 1 92 ? -0.616 -0.050 -22.815 1.00 76.50 92 SER A O 1
ATOM 629 N N . THR A 1 93 ? -0.374 -1.177 -24.737 1.00 74.88 93 THR A N 1
ATOM 630 C CA . THR A 1 93 ? -0.660 -2.519 -24.210 1.00 74.88 93 THR A CA 1
ATOM 631 C C . THR A 1 93 ? 0.531 -3.138 -23.467 1.00 74.88 93 THR A C 1
ATOM 633 O O . THR A 1 93 ? 0.557 -4.346 -23.215 1.00 74.88 93 THR A O 1
ATOM 636 N N . ALA A 1 94 ? 1.547 -2.340 -23.114 1.00 88.75 94 ALA A N 1
ATOM 637 C CA . ALA A 1 94 ? 2.717 -2.829 -22.404 1.00 88.75 94 ALA A CA 1
ATOM 638 C C . ALA A 1 94 ? 2.304 -3.365 -21.028 1.00 88.75 94 ALA A C 1
ATOM 640 O O . ALA A 1 94 ? 2.025 -2.605 -20.105 1.00 88.75 94 ALA A O 1
ATOM 641 N N . ILE A 1 95 ? 2.333 -4.690 -20.866 1.00 92.44 95 ILE A N 1
ATOM 642 C CA . ILE A 1 95 ? 1.872 -5.359 -19.639 1.00 92.44 95 ILE A CA 1
ATOM 643 C C . ILE A 1 95 ? 2.597 -4.823 -18.396 1.00 92.44 95 ILE A C 1
ATOM 645 O O . ILE A 1 95 ? 1.997 -4.666 -17.338 1.00 92.44 95 ILE A O 1
ATOM 649 N N . PHE A 1 96 ? 3.877 -4.458 -18.537 1.00 93.31 96 PHE A N 1
ATOM 650 C CA . PHE A 1 96 ? 4.642 -3.843 -17.456 1.00 93.31 96 PHE A CA 1
ATOM 651 C C . PH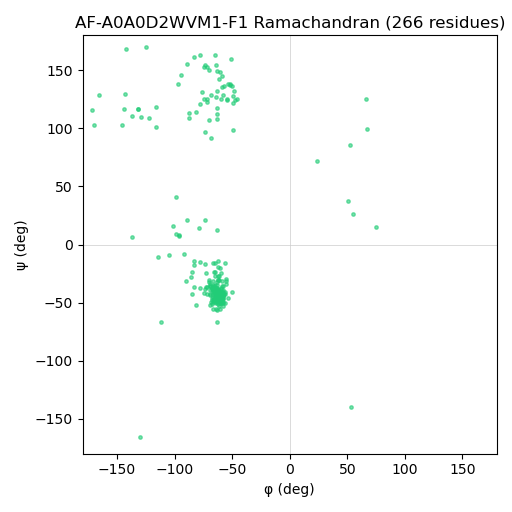E A 1 96 ? 4.013 -2.543 -16.937 1.00 93.31 96 PHE A C 1
ATOM 653 O O . PHE A 1 96 ? 4.083 -2.319 -15.738 1.00 93.31 96 PHE A O 1
ATOM 660 N N . ALA A 1 97 ? 3.401 -1.708 -17.784 1.00 94.50 97 ALA A N 1
ATOM 661 C CA . ALA A 1 97 ? 2.840 -0.410 -17.395 1.00 94.50 97 ALA A CA 1
ATOM 662 C C . ALA A 1 97 ? 1.697 -0.545 -16.375 1.00 94.50 97 ALA A C 1
ATOM 664 O O . ALA A 1 97 ? 1.568 0.283 -15.470 1.00 94.50 97 ALA A O 1
ATOM 665 N N . TYR A 1 98 ? 0.926 -1.635 -16.450 1.00 96.06 98 TYR A N 1
ATOM 666 C CA . TYR A 1 98 ? -0.131 -1.923 -15.480 1.00 96.06 98 TYR A CA 1
ATOM 667 C C . TYR A 1 98 ? 0.415 -2.207 -14.077 1.00 96.06 98 TYR A C 1
ATOM 669 O O . TYR A 1 98 ? -0.304 -1.989 -13.109 1.00 96.06 98 TYR A O 1
ATOM 677 N N . HIS A 1 99 ? 1.675 -2.633 -13.927 1.00 96.00 99 HIS A N 1
ATOM 678 C CA . HIS A 1 99 ? 2.269 -2.847 -12.606 1.00 96.00 99 HIS A CA 1
ATOM 679 C C . HIS A 1 99 ? 2.374 -1.549 -11.786 1.00 96.00 99 HIS A C 1
ATOM 681 O O . HIS A 1 99 ? 1.660 -1.439 -10.790 1.00 96.00 99 HIS A O 1
ATOM 687 N N . PRO A 1 100 ? 3.196 -0.545 -12.156 1.00 95.94 100 PRO A N 1
ATOM 688 C CA . PRO A 1 100 ? 3.284 0.697 -11.396 1.00 95.94 100 PRO A CA 1
ATOM 689 C C . PRO A 1 100 ? 1.952 1.460 -11.370 1.00 95.94 100 PRO A C 1
ATOM 691 O O . PRO A 1 100 ? 1.659 2.094 -10.360 1.00 95.94 100 PRO A O 1
ATOM 694 N N . LEU A 1 101 ? 1.112 1.352 -12.411 1.00 96.19 101 LEU A N 1
ATOM 695 C CA . LEU A 1 101 ? -0.220 1.967 -12.431 1.00 96.19 101 LEU A CA 1
ATOM 696 C C . LEU A 1 101 ? -1.141 1.389 -11.350 1.00 96.19 101 LEU A C 1
ATOM 698 O O . LEU A 1 101 ? -1.661 2.124 -10.509 1.00 96.19 101 LEU A O 1
ATOM 702 N N . LEU A 1 102 ? -1.334 0.069 -11.349 1.00 97.56 102 LEU A N 1
ATOM 703 C CA . LEU A 1 102 ? -2.215 -0.592 -10.390 1.00 97.56 102 LEU A CA 1
ATOM 704 C C . LEU A 1 102 ? -1.630 -0.569 -8.976 1.00 97.56 102 LEU A C 1
ATOM 706 O O . LEU A 1 102 ? -2.386 -0.435 -8.018 1.00 97.56 102 LEU A O 1
ATOM 710 N N . MET A 1 103 ? -0.301 -0.616 -8.827 1.00 97.50 103 MET A N 1
ATOM 711 C CA . MET A 1 103 ? 0.347 -0.407 -7.529 1.00 97.50 103 MET A CA 1
ATOM 712 C C . MET A 1 103 ? 0.120 1.016 -7.007 1.00 97.50 103 MET A C 1
ATOM 714 O O . MET A 1 103 ? -0.109 1.182 -5.809 1.00 97.50 103 MET A O 1
ATOM 718 N N . ALA A 1 104 ? 0.118 2.038 -7.872 1.00 97.19 104 ALA A N 1
ATOM 719 C CA . ALA A 1 104 ? -0.189 3.406 -7.465 1.00 97.19 104 ALA A CA 1
ATOM 720 C C . ALA A 1 104 ? -1.649 3.568 -7.029 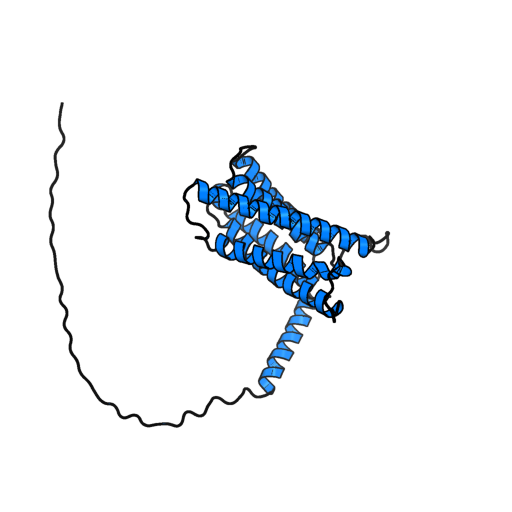1.00 97.19 104 ALA A C 1
ATOM 722 O O . ALA A 1 104 ? -1.919 4.129 -5.966 1.00 97.19 104 ALA A O 1
ATOM 723 N N . ILE A 1 105 ? -2.590 3.019 -7.798 1.00 97.50 105 ILE A N 1
ATOM 724 C CA . ILE A 1 105 ? -4.012 3.025 -7.433 1.00 97.50 105 ILE A CA 1
ATOM 725 C C . ILE A 1 105 ? -4.226 2.254 -6.120 1.00 97.50 105 ILE A C 1
ATOM 727 O O . ILE A 1 105 ? -4.833 2.766 -5.181 1.00 97.50 105 ILE A O 1
ATOM 731 N N . GLY A 1 106 ? -3.681 1.044 -6.021 1.00 97.50 106 GLY A N 1
ATOM 732 C CA . GLY A 1 106 ? -3.850 0.174 -4.864 1.00 97.50 106 GLY A CA 1
ATOM 733 C C . GLY A 1 106 ? -3.241 0.744 -3.585 1.00 97.50 106 GLY A C 1
ATOM 734 O O . GLY A 1 106 ? -3.949 0.907 -2.592 1.00 97.50 106 GLY A O 1
ATOM 735 N N . TYR A 1 107 ? -1.949 1.082 -3.593 1.00 97.00 107 TYR A N 1
ATOM 736 C CA . TYR A 1 107 ? -1.255 1.543 -2.390 1.00 97.00 107 TYR A CA 1
ATOM 737 C C . TYR A 1 107 ? -1.485 3.028 -2.087 1.00 97.00 107 TYR A C 1
ATOM 739 O O . TYR A 1 107 ? -1.871 3.352 -0.965 1.00 97.00 107 TYR A O 1
ATOM 747 N N . PHE A 1 108 ? -1.261 3.927 -3.051 1.00 96.81 108 PHE A N 1
ATOM 748 C CA . PHE A 1 108 ? -1.277 5.377 -2.807 1.00 96.81 108 PHE A CA 1
ATOM 749 C C . PHE A 1 108 ? -2.677 5.993 -2.835 1.00 96.81 108 PHE A C 1
ATOM 751 O O . PHE A 1 108 ? -2.957 6.897 -2.055 1.00 96.81 108 PHE A O 1
ATOM 758 N N . MET A 1 109 ? -3.570 5.524 -3.706 1.00 96.00 109 MET A N 1
ATOM 759 C CA . MET A 1 109 ? -4.901 6.140 -3.841 1.00 96.00 109 MET A CA 1
ATOM 760 C C . MET A 1 109 ? -5.942 5.514 -2.918 1.00 96.00 109 MET A C 1
ATOM 762 O O . MET A 1 109 ? -6.858 6.200 -2.470 1.00 96.00 109 MET A O 1
ATOM 766 N N . LEU A 1 110 ? -5.807 4.219 -2.623 1.00 96.12 110 LEU A N 1
ATOM 767 C CA . LEU A 1 110 ? -6.814 3.470 -1.876 1.00 96.12 110 LEU A CA 1
ATOM 768 C C . LEU A 1 110 ? -6.321 3.059 -0.486 1.00 96.12 110 LEU A C 1
ATOM 770 O O . LEU A 1 110 ? -6.839 3.571 0.505 1.00 96.12 110 LEU A O 1
ATOM 774 N N . LEU A 1 111 ? -5.321 2.177 -0.383 1.00 95.06 111 LEU A N 1
ATOM 775 C CA . LEU A 1 111 ? -4.903 1.570 0.890 1.00 95.06 111 LEU A CA 1
ATOM 776 C C . LEU A 1 111 ? -4.408 2.608 1.903 1.00 95.06 111 LEU A C 1
ATOM 778 O O . LEU A 1 111 ? -4.896 2.646 3.037 1.00 95.06 111 LEU A O 1
ATOM 782 N N . LEU A 1 112 ? -3.448 3.454 1.517 1.00 93.88 112 LEU A N 1
ATOM 783 C CA . LEU A 1 112 ? -2.853 4.429 2.428 1.00 93.88 112 LEU A CA 1
ATOM 784 C C . LEU A 1 112 ? -3.880 5.478 2.893 1.00 93.88 112 LEU A C 1
ATOM 786 O O . LEU A 1 112 ? -4.033 5.619 4.109 1.00 93.88 112 LEU A O 1
ATOM 790 N N . PRO A 1 113 ? -4.665 6.141 2.021 1.00 92.19 113 PRO A N 1
ATOM 791 C CA . PRO A 1 113 ? -5.748 7.015 2.466 1.00 92.19 113 PRO A CA 1
ATOM 792 C C . PRO A 1 113 ? -6.784 6.287 3.331 1.00 92.19 113 PRO A C 1
ATOM 794 O O . PRO A 1 113 ? -7.125 6.774 4.408 1.00 92.19 113 PRO A O 1
ATOM 797 N N . ALA A 1 114 ? -7.241 5.091 2.937 1.00 90.56 114 ALA A N 1
ATOM 798 C CA . ALA A 1 114 ? -8.238 4.314 3.685 1.00 90.56 114 ALA A CA 1
ATOM 799 C C . ALA A 1 114 ? -7.778 3.919 5.098 1.00 90.56 114 ALA A C 1
ATOM 801 O O . ALA A 1 114 ? -8.619 3.768 5.991 1.00 90.56 114 ALA A O 1
ATOM 802 N N . SER A 1 115 ? -6.467 3.782 5.330 1.00 89.56 115 SER A N 1
ATOM 803 C CA . SER A 1 115 ? -5.903 3.537 6.667 1.00 89.56 115 SER A CA 1
ATOM 804 C C . SER A 1 115 ? -6.121 4.715 7.633 1.00 89.56 115 SER A C 1
ATOM 806 O O . SER A 1 115 ? -6.274 4.515 8.838 1.00 89.56 115 SER A O 1
ATOM 808 N N . HIS A 1 116 ? -6.239 5.934 7.098 1.00 86.06 116 HIS A N 1
ATOM 809 C CA . HIS A 1 116 ? -6.454 7.175 7.848 1.00 86.06 116 HIS A CA 1
ATOM 810 C C . HIS A 1 116 ? -7.932 7.468 8.141 1.00 86.06 116 HIS A C 1
ATOM 812 O O . HIS A 1 116 ? -8.255 8.063 9.170 1.00 86.06 116 HIS A O 1
ATOM 818 N N . PHE A 1 117 ? -8.852 6.996 7.293 1.00 79.31 117 PHE A N 1
ATOM 819 C CA . PHE A 1 117 ? -10.298 7.258 7.405 1.00 79.31 117 PHE A CA 1
ATOM 820 C C . PHE A 1 117 ? -10.941 6.774 8.717 1.00 79.31 117 PHE A C 1
ATOM 822 O O . PHE A 1 117 ? -11.991 7.284 9.120 1.00 79.31 117 PHE A O 1
ATOM 829 N N . LEU A 1 118 ? -10.344 5.775 9.377 1.00 76.69 118 LEU A N 1
ATOM 830 C CA . LEU A 1 118 ? -10.853 5.199 10.628 1.00 76.69 118 LEU A CA 1
ATOM 831 C C . LEU A 1 118 ? -10.297 5.854 11.894 1.00 76.69 118 LEU A C 1
ATOM 833 O O . LEU A 1 118 ? -10.784 5.545 12.986 1.00 76.69 118 LEU A O 1
ATOM 837 N N . GLY A 1 119 ? -9.305 6.737 11.761 1.00 66.06 119 GLY A N 1
ATOM 838 C CA . GLY A 1 119 ? -8.716 7.454 12.883 1.00 66.06 119 GLY A CA 1
ATOM 839 C C . GLY A 1 119 ? -9.730 8.361 13.586 1.00 66.06 119 GLY A C 1
ATOM 840 O O . GLY A 1 119 ? -10.647 8.906 12.968 1.00 66.06 119 GLY A O 1
ATOM 841 N N . ARG A 1 120 ? -9.547 8.562 14.898 1.00 55.44 120 ARG A N 1
ATOM 842 C CA . ARG A 1 120 ? -10.361 9.497 15.703 1.00 55.44 120 ARG A CA 1
ATOM 843 C C . ARG A 1 120 ? -10.230 10.960 15.244 1.00 55.44 120 ARG A C 1
ATOM 845 O O . ARG A 1 120 ? -11.082 11.768 15.582 1.00 55.44 120 ARG A O 1
ATOM 852 N N . TYR A 1 121 ? -9.231 11.269 14.416 1.00 50.41 121 TYR A N 1
ATOM 853 C CA . TYR A 1 121 ? -8.932 12.596 13.864 1.00 50.41 121 TYR A CA 1
ATOM 854 C C . TYR A 1 121 ? -9.469 12.785 12.436 1.00 50.41 121 TYR A C 1
ATOM 856 O O . TYR A 1 121 ? -8.797 13.322 11.559 1.00 50.41 121 TYR A O 1
ATOM 864 N N . SER A 1 122 ? -10.683 12.300 12.181 1.00 44.88 122 SER A N 1
ATOM 865 C CA . SER A 1 122 ? -11.405 12.571 10.936 1.00 44.88 122 SER A CA 1
ATOM 866 C C . SER A 1 122 ? -11.699 14.081 10.847 1.00 44.88 122 SER A C 1
ATOM 868 O O . SER A 1 122 ? -12.315 14.596 11.773 1.00 44.88 122 SER A O 1
ATOM 870 N N . PRO A 1 123 ? -11.348 14.785 9.753 1.00 43.41 123 PRO A N 1
ATOM 871 C CA . PRO A 1 123 ? -11.465 16.242 9.598 1.00 43.41 123 PRO A CA 1
ATOM 872 C C . PRO A 1 123 ? -12.909 16.716 9.394 1.00 43.41 123 PRO A C 1
ATOM 874 O O . PRO A 1 123 ? -13.141 17.794 8.858 1.00 43.41 123 PRO A O 1
ATOM 877 N N . LEU A 1 124 ? -13.896 15.910 9.786 1.00 45.66 124 LEU A N 1
ATOM 878 C CA . LEU A 1 124 ? -15.271 16.374 9.757 1.00 45.66 124 LEU A CA 1
ATOM 879 C C . LEU A 1 124 ? -15.440 17.332 10.937 1.00 45.66 124 LEU A C 1
ATOM 881 O O . LEU A 1 124 ? -15.100 16.937 12.057 1.00 45.66 124 LEU A O 1
ATOM 885 N N . PRO A 1 125 ? -15.908 18.570 10.697 1.00 40.41 125 PRO A N 1
ATOM 886 C CA . PRO A 1 125 ? -16.075 19.567 11.739 1.00 40.41 125 PRO A CA 1
ATOM 887 C C . PRO A 1 125 ? -16.813 18.959 12.925 1.00 40.41 125 PRO A C 1
ATOM 889 O O . PRO A 1 125 ? -17.858 18.328 12.759 1.00 40.41 125 PRO A O 1
ATOM 892 N N . GLN A 1 126 ? -16.284 19.178 14.125 1.00 43.34 126 GLN A N 1
ATOM 893 C CA . GLN A 1 126 ? -16.791 18.653 15.397 1.00 43.34 126 GLN A CA 1
ATOM 894 C C . GLN A 1 126 ? -18.207 19.169 15.766 1.00 43.34 126 GLN A C 1
ATOM 896 O O . GLN A 1 126 ? -18.670 18.959 16.879 1.00 43.34 126 GLN A O 1
ATOM 901 N N . GLY A 1 127 ? -18.913 19.798 14.820 1.00 39.59 127 GLY A N 1
ATOM 902 C CA . GLY A 1 127 ? -20.275 20.315 14.941 1.00 39.59 127 GLY A CA 1
ATOM 903 C C . GLY A 1 127 ? -21.194 20.046 13.739 1.00 39.59 127 GLY A C 1
ATOM 904 O O . GLY A 1 127 ? -22.312 20.543 13.740 1.00 39.59 127 GLY A O 1
ATOM 905 N N . GLN A 1 128 ? -20.792 19.266 12.724 1.00 38.81 128 GLN A N 1
ATOM 906 C CA . GLN A 1 128 ? -21.698 18.867 11.634 1.00 38.81 128 GLN A CA 1
ATOM 907 C C . GLN A 1 128 ? -21.660 17.355 11.424 1.00 38.81 128 GLN A C 1
ATOM 909 O O . GLN A 1 128 ? -20.649 16.813 10.988 1.00 38.81 128 GLN A O 1
ATOM 914 N N . ALA A 1 129 ? -22.765 16.690 11.786 1.00 44.00 129 ALA A N 1
ATOM 915 C CA . ALA A 1 129 ? -23.126 15.308 11.455 1.00 44.00 129 ALA A CA 1
ATOM 916 C C . ALA A 1 129 ? -21.927 14.398 11.116 1.00 44.00 129 ALA A C 1
ATOM 918 O O . ALA A 1 129 ? -21.703 14.033 9.960 1.00 44.00 129 ALA A O 1
ATOM 919 N N . SER A 1 130 ? -21.132 14.045 12.134 1.00 57.75 130 SER A N 1
ATOM 920 C CA . SER A 1 130 ? -20.022 13.101 11.983 1.00 57.75 130 SER A CA 1
ATOM 921 C C . SER A 1 130 ? -20.524 11.859 11.247 1.00 57.75 130 SER A C 1
ATOM 923 O O . SER A 1 130 ? -21.478 11.218 11.691 1.00 57.75 130 SER A O 1
ATOM 925 N N . PHE A 1 131 ? -19.909 11.536 10.102 1.00 64.12 131 PHE A N 1
ATOM 926 C CA . PHE A 1 131 ? -20.246 10.338 9.333 1.00 64.12 131 PHE A CA 1
ATOM 927 C C . PHE A 1 131 ? -20.352 9.142 10.294 1.00 64.12 131 PHE A C 1
ATOM 929 O O . PHE A 1 131 ? -19.378 8.876 11.012 1.00 64.12 131 PHE A O 1
ATOM 936 N N . PRO A 1 132 ? -21.480 8.404 10.315 1.00 78.00 132 PRO A N 1
ATOM 937 C CA . PRO A 1 132 ? -21.663 7.306 11.251 1.00 78.00 132 PRO A CA 1
ATOM 938 C C . PRO A 1 132 ? -20.486 6.337 11.183 1.00 78.00 132 PRO A C 1
ATOM 940 O O . PRO A 1 132 ? -20.021 5.991 10.090 1.00 78.00 132 PRO A O 1
ATOM 943 N N . ARG A 1 133 ? -20.005 5.870 12.341 1.00 80.44 133 ARG A N 1
ATOM 944 C CA . ARG A 1 133 ? -18.856 4.951 12.423 1.00 80.44 133 ARG A CA 1
ATOM 945 C C . ARG A 1 133 ? -19.029 3.754 11.487 1.00 80.44 133 ARG A C 1
ATOM 947 O O . ARG A 1 133 ? -18.072 3.389 10.806 1.00 80.44 133 ARG A O 1
ATOM 954 N N . ALA A 1 134 ? -20.245 3.213 11.405 1.00 82.06 134 ALA A N 1
ATOM 955 C CA . ALA A 1 134 ? -20.618 2.123 10.506 1.00 82.06 134 ALA A CA 1
ATOM 956 C C . ALA A 1 134 ? -20.358 2.450 9.024 1.00 82.06 134 ALA A C 1
ATOM 958 O O . ALA A 1 134 ? -19.785 1.638 8.300 1.00 82.06 134 ALA A O 1
ATOM 959 N N . ARG A 1 135 ? -20.688 3.669 8.576 1.00 84.56 135 ARG A N 1
ATOM 960 C CA . ARG A 1 135 ? -20.434 4.119 7.200 1.00 84.56 135 ARG A CA 1
ATOM 961 C C . ARG A 1 135 ? -18.934 4.252 6.921 1.00 84.56 135 ARG A C 1
ATOM 963 O O . ARG A 1 135 ? -18.490 3.846 5.853 1.00 84.56 135 ARG A O 1
ATOM 970 N N . LYS A 1 136 ? -18.144 4.740 7.887 1.00 85.62 136 LYS A N 1
ATOM 971 C CA . LYS A 1 136 ? -16.671 4.792 7.765 1.00 85.62 136 LYS A CA 1
ATOM 972 C C . LYS A 1 136 ? -16.056 3.393 7.653 1.00 85.62 136 LYS A C 1
ATOM 974 O O . LYS A 1 136 ? -15.171 3.187 6.831 1.00 85.62 136 LYS A O 1
ATOM 979 N N . VAL A 1 137 ? -16.540 2.428 8.446 1.00 87.88 137 VAL A N 1
ATOM 980 C CA . VAL A 1 137 ? -16.112 1.018 8.342 1.00 87.88 137 VAL A CA 1
ATOM 981 C C . VAL A 1 137 ? -16.445 0.447 6.964 1.00 87.88 137 VAL A C 1
ATOM 983 O O . VAL A 1 137 ? -15.586 -0.191 6.364 1.00 87.88 137 VAL A O 1
ATOM 986 N N . ASN A 1 138 ? -17.650 0.704 6.442 1.00 90.19 138 ASN A N 1
ATOM 987 C CA . ASN A 1 138 ? -18.045 0.239 5.110 1.00 90.19 138 ASN A CA 1
ATOM 988 C C . ASN A 1 138 ? -17.114 0.784 4.020 1.00 90.19 138 ASN A C 1
ATOM 990 O O . ASN A 1 138 ? -16.586 0.002 3.236 1.00 90.19 138 ASN A O 1
ATOM 994 N N . TRP A 1 139 ? -16.869 2.098 4.000 1.00 90.44 139 TRP A N 1
ATOM 995 C CA . TRP A 1 139 ? -15.972 2.712 3.016 1.00 90.44 139 TRP A CA 1
ATOM 996 C C . TRP A 1 139 ? -14.545 2.185 3.101 1.00 90.44 139 TRP A C 1
ATOM 998 O O . TRP A 1 139 ? -13.943 1.900 2.073 1.00 90.44 139 TRP A O 1
ATOM 1008 N N . HIS A 1 140 ? -14.021 2.000 4.311 1.00 92.19 140 HIS A N 1
ATOM 1009 C CA . HIS A 1 140 ? -12.703 1.404 4.501 1.00 92.19 140 HIS A CA 1
ATOM 1010 C C . HIS A 1 140 ? -12.630 -0.020 3.967 1.00 92.19 140 HIS A C 1
ATOM 1012 O O . HIS A 1 140 ? -11.687 -0.349 3.261 1.00 92.19 140 HIS A O 1
ATOM 1018 N N . TRP A 1 141 ? -13.632 -0.850 4.254 1.00 93.25 141 TRP A N 1
ATOM 1019 C CA . TRP A 1 141 ? -13.661 -2.216 3.745 1.00 93.25 141 TRP A CA 1
ATOM 1020 C C . TRP A 1 141 ? -13.725 -2.252 2.212 1.00 93.25 141 TRP A C 1
ATOM 1022 O O . TRP A 1 141 ? -12.942 -2.972 1.598 1.00 93.25 141 TRP A O 1
ATOM 1032 N N . ILE A 1 142 ? -14.583 -1.430 1.592 1.00 94.88 142 ILE A N 1
ATOM 1033 C CA . ILE A 1 142 ? -14.676 -1.320 0.126 1.00 94.88 142 ILE A CA 1
ATOM 1034 C C . ILE A 1 142 ? -13.337 -0.859 -0.459 1.00 94.88 142 ILE A C 1
ATOM 1036 O O . ILE A 1 142 ? -12.812 -1.500 -1.366 1.00 94.88 142 ILE A O 1
ATOM 1040 N N . ALA A 1 143 ? -12.755 0.215 0.081 1.00 95.06 143 ALA A N 1
ATOM 1041 C CA . ALA A 1 143 ? -11.483 0.746 -0.395 1.00 95.06 143 ALA A CA 1
ATOM 1042 C C . ALA A 1 143 ? -10.348 -0.281 -0.265 1.00 95.06 143 ALA A C 1
ATOM 1044 O O . ALA A 1 143 ? -9.574 -0.442 -1.204 1.00 95.06 143 ALA A O 1
ATOM 1045 N N . MET A 1 144 ? -10.279 -1.019 0.849 1.00 95.62 144 MET A N 1
ATOM 1046 C CA . MET A 1 144 ? -9.283 -2.077 1.052 1.00 95.62 144 MET A CA 1
ATOM 1047 C C . MET A 1 144 ? -9.495 -3.268 0.111 1.00 95.62 144 MET A C 1
ATOM 1049 O O . MET A 1 144 ? -8.518 -3.816 -0.396 1.00 95.62 144 MET A O 1
ATOM 1053 N N . ALA A 1 145 ? -10.743 -3.650 -0.174 1.00 95.81 145 ALA A N 1
ATOM 1054 C CA . ALA A 1 145 ? -11.049 -4.717 -1.125 1.00 95.81 145 ALA A CA 1
ATOM 1055 C C . ALA A 1 145 ? -10.634 -4.337 -2.557 1.00 95.81 145 ALA A C 1
ATOM 1057 O O . ALA A 1 145 ? -9.935 -5.102 -3.220 1.00 95.81 145 ALA A O 1
ATOM 1058 N N . VAL A 1 146 ? -10.992 -3.131 -3.011 1.00 97.75 146 VAL A N 1
ATOM 1059 C CA . VAL A 1 146 ? -10.594 -2.626 -4.337 1.00 97.75 146 VAL A CA 1
ATOM 1060 C C . VAL A 1 146 ? -9.074 -2.451 -4.420 1.00 97.75 146 VAL A C 1
ATOM 1062 O O . VAL A 1 146 ? -8.468 -2.840 -5.418 1.00 97.75 146 VAL A O 1
ATOM 1065 N N . ALA A 1 147 ? -8.438 -1.945 -3.357 1.00 97.56 147 ALA A N 1
ATOM 1066 C CA . ALA A 1 147 ? -6.984 -1.849 -3.274 1.00 97.56 147 ALA A CA 1
ATOM 1067 C C . ALA A 1 147 ? -6.319 -3.218 -3.438 1.00 97.56 147 ALA A C 1
ATOM 1069 O O . ALA A 1 147 ? -5.359 -3.339 -4.193 1.00 97.56 147 ALA A O 1
ATOM 1070 N N . MET A 1 148 ? -6.843 -4.250 -2.770 1.00 97.12 148 MET A N 1
ATOM 1071 C CA . MET A 1 148 ? -6.305 -5.607 -2.853 1.00 97.12 148 MET A CA 1
ATOM 1072 C C . MET A 1 148 ? -6.367 -6.152 -4.281 1.00 97.12 148 MET A C 1
ATOM 1074 O O . MET A 1 148 ? -5.375 -6.686 -4.774 1.00 97.12 148 MET A O 1
ATOM 1078 N N . VAL A 1 149 ? -7.497 -5.967 -4.970 1.00 98.00 149 VAL A N 1
ATOM 1079 C CA . VAL A 1 149 ? -7.647 -6.377 -6.376 1.00 98.00 149 VAL A CA 1
ATOM 1080 C C . VAL A 1 149 ? -6.631 -5.656 -7.264 1.00 98.00 149 VAL A C 1
ATOM 1082 O O . VAL A 1 149 ? -5.960 -6.303 -8.066 1.00 98.00 149 VAL A O 1
ATOM 1085 N N . ALA A 1 150 ? -6.456 -4.343 -7.087 1.00 98.19 150 ALA A N 1
ATOM 1086 C CA . ALA A 1 150 ? -5.460 -3.577 -7.834 1.00 98.19 150 ALA A CA 1
ATOM 1087 C C . ALA A 1 150 ? -4.028 -4.063 -7.548 1.00 98.19 150 ALA A C 1
ATOM 1089 O O . ALA A 1 150 ? -3.261 -4.291 -8.478 1.00 98.19 150 ALA A O 1
ATOM 1090 N N . ILE A 1 151 ? -3.669 -4.296 -6.284 1.00 98.12 151 ILE A N 1
ATOM 1091 C CA . ILE A 1 151 ? -2.337 -4.778 -5.888 1.00 98.12 151 ILE A CA 1
ATOM 1092 C C . ILE A 1 151 ? -2.049 -6.158 -6.495 1.00 98.12 151 ILE A C 1
ATOM 1094 O O . ILE A 1 151 ? -0.985 -6.360 -7.084 1.00 98.12 151 ILE A O 1
ATOM 1098 N N . VAL A 1 152 ? -2.996 -7.097 -6.408 1.00 97.94 152 VAL A N 1
ATOM 1099 C CA . VAL A 1 152 ? -2.856 -8.439 -6.999 1.00 97.94 152 VAL A CA 1
ATOM 1100 C C . VAL A 1 152 ? -2.772 -8.358 -8.525 1.00 97.94 152 VAL A C 1
ATOM 1102 O O . VAL A 1 152 ? -1.906 -8.998 -9.119 1.00 97.94 152 VAL A O 1
ATOM 1105 N N . GLY A 1 153 ? -3.595 -7.525 -9.167 1.00 97.94 153 GLY A N 1
ATOM 1106 C CA . GLY A 1 153 ? -3.530 -7.290 -10.612 1.00 97.94 153 GLY A CA 1
ATOM 1107 C C . GLY A 1 153 ? -2.196 -6.679 -11.052 1.00 97.94 153 GLY A C 1
ATOM 1108 O O . GLY A 1 153 ? -1.583 -7.137 -12.015 1.00 97.94 153 GLY A O 1
ATOM 1109 N N . GLY A 1 154 ? -1.682 -5.699 -10.306 1.00 97.44 154 GLY A N 1
ATOM 1110 C CA . GLY A 1 154 ? -0.372 -5.098 -10.549 1.00 97.44 154 GLY A CA 1
ATOM 1111 C C . GLY A 1 154 ? 0.771 -6.093 -10.349 1.00 97.44 154 GLY A C 1
ATOM 1112 O O . GLY A 1 154 ? 1.769 -6.045 -11.070 1.00 97.44 154 GLY A O 1
ATOM 1113 N N . PHE A 1 155 ? 0.643 -7.011 -9.390 1.00 97.94 155 PHE A N 1
ATOM 1114 C CA . PHE A 1 155 ? 1.599 -8.096 -9.185 1.00 97.94 155 PHE A CA 1
ATOM 1115 C C . PHE A 1 155 ? 1.580 -9.096 -10.345 1.00 97.94 155 PHE A C 1
ATOM 1117 O O . PHE A 1 155 ? 2.633 -9.445 -10.880 1.00 97.94 155 PHE A O 1
ATOM 1124 N N . TYR A 1 156 ? 0.389 -9.504 -10.779 1.00 97.56 156 TYR A N 1
ATOM 1125 C CA . TYR A 1 156 ? 0.219 -10.374 -11.937 1.00 97.56 156 TYR A CA 1
ATOM 1126 C C . TYR A 1 156 ? 0.828 -9.751 -13.202 1.00 97.56 156 TYR A C 1
ATOM 1128 O O . TYR A 1 156 ? 1.585 -10.410 -13.910 1.00 97.56 156 TYR A O 1
ATOM 1136 N N . ALA A 1 157 ? 0.607 -8.453 -13.432 1.00 96.38 157 ALA A N 1
ATOM 1137 C CA . ALA A 1 157 ? 1.175 -7.729 -14.565 1.00 96.38 157 ALA A CA 1
ATOM 1138 C C . ALA A 1 157 ? 2.717 -7.764 -14.592 1.00 96.38 157 ALA A C 1
ATOM 1140 O O . ALA A 1 157 ? 3.320 -8.050 -15.630 1.00 96.38 157 ALA A O 1
ATOM 1141 N N . ILE A 1 158 ? 3.391 -7.520 -13.458 1.00 95.94 158 ILE A N 1
ATOM 1142 C CA . ILE A 1 158 ? 4.861 -7.615 -13.423 1.00 95.94 158 ILE A CA 1
ATOM 1143 C C . ILE A 1 158 ? 5.347 -9.053 -13.561 1.00 95.94 158 ILE A C 1
ATOM 1145 O O . ILE A 1 158 ? 6.383 -9.274 -14.190 1.00 95.94 158 ILE A O 1
ATOM 1149 N N . TYR A 1 159 ? 4.621 -10.021 -13.002 1.00 96.75 159 TYR A N 1
ATOM 1150 C CA . TYR A 1 159 ? 4.951 -11.432 -13.143 1.00 96.75 159 TYR A CA 1
ATOM 1151 C C . TYR A 1 159 ? 4.919 -11.836 -14.620 1.00 96.75 159 TYR A C 1
ATOM 1153 O O . TYR A 1 159 ? 5.946 -12.227 -15.169 1.00 96.75 159 TYR A O 1
ATOM 1161 N N . GLU A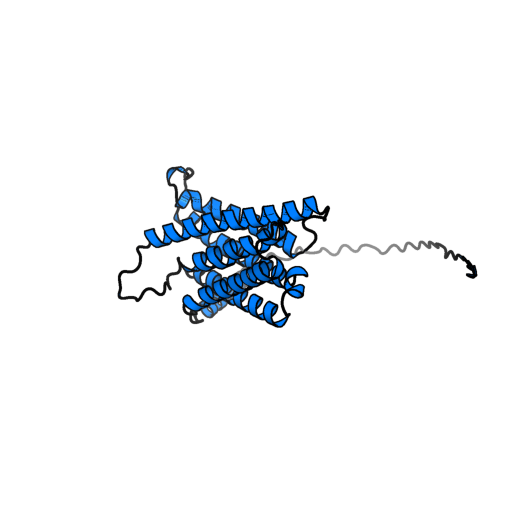 1 160 ? 3.797 -11.596 -15.292 1.00 96.56 160 GLU A N 1
ATOM 1162 C CA . GLU A 1 160 ? 3.593 -11.939 -16.698 1.00 96.56 160 GLU A CA 1
ATOM 1163 C C . GLU A 1 160 ? 4.565 -11.195 -17.625 1.00 96.56 160 GLU A C 1
ATOM 1165 O O . GLU A 1 160 ? 5.150 -11.772 -18.543 1.00 96.56 160 GLU A O 1
ATOM 1170 N N . SER A 1 161 ? 4.823 -9.912 -17.351 1.00 94.75 161 SER A N 1
ATOM 1171 C CA . SER A 1 161 ? 5.826 -9.144 -18.090 1.00 94.75 161 SER A CA 1
ATOM 1172 C C . SER A 1 161 ? 7.223 -9.764 -17.983 1.00 94.75 161 SER A C 1
ATOM 1174 O O . SER A 1 161 ? 7.979 -9.749 -18.957 1.00 94.75 161 SER A O 1
ATOM 1176 N N . ARG A 1 162 ? 7.602 -10.307 -16.820 1.00 93.31 162 ARG A N 1
ATOM 1177 C CA . ARG A 1 162 ? 8.904 -10.969 -16.641 1.00 93.31 162 ARG A CA 1
ATOM 1178 C C . ARG A 1 162 ? 8.949 -12.305 -17.370 1.00 93.31 162 ARG A C 1
ATOM 1180 O O . ARG A 1 162 ? 9.941 -12.538 -18.060 1.00 93.31 162 ARG A O 1
ATOM 1187 N N . THR A 1 163 ? 7.878 -13.093 -17.290 1.00 95.25 163 THR A N 1
ATOM 1188 C CA . THR A 1 163 ? 7.739 -14.379 -17.984 1.00 95.25 163 THR A CA 1
ATOM 1189 C C . THR A 1 163 ? 7.878 -14.209 -19.494 1.00 95.25 163 THR A C 1
ATOM 1191 O O . THR A 1 163 ? 8.764 -14.810 -20.094 1.00 95.25 163 THR A O 1
ATOM 1194 N N . ARG A 1 164 ? 7.112 -13.297 -20.109 1.00 95.31 164 ARG A N 1
ATOM 1195 C CA . ARG A 1 164 ? 7.171 -13.047 -21.565 1.00 95.31 164 ARG A CA 1
ATOM 1196 C C . ARG A 1 164 ? 8.523 -12.537 -22.055 1.00 95.31 164 ARG A C 1
ATOM 1198 O O . ARG A 1 164 ? 8.877 -12.739 -23.207 1.00 95.31 164 ARG A O 1
ATOM 1205 N N . ASN A 1 165 ? 9.272 -11.863 -21.186 1.00 92.50 165 ASN A N 1
ATOM 1206 C CA . ASN A 1 165 ? 10.595 -11.335 -21.507 1.00 92.50 165 ASN A CA 1
ATOM 1207 C C . ASN A 1 165 ? 11.743 -12.268 -21.074 1.00 92.50 165 ASN A C 1
ATOM 1209 O O . ASN A 1 165 ? 12.893 -11.828 -21.104 1.00 92.50 165 ASN A O 1
ATOM 1213 N N . ASN A 1 166 ? 11.458 -13.497 -20.619 1.00 93.94 166 ASN A N 1
ATOM 1214 C CA . ASN A 1 166 ? 12.445 -14.461 -20.107 1.00 93.94 166 ASN A CA 1
ATOM 1215 C C . ASN A 1 166 ? 13.383 -13.871 -19.034 1.00 93.94 166 ASN A C 1
ATOM 1217 O O . ASN A 1 166 ? 14.586 -14.137 -18.995 1.00 93.94 166 ASN A O 1
ATOM 1221 N N . LYS A 1 167 ? 12.846 -13.012 -18.159 1.00 91.50 167 LYS A N 1
ATOM 1222 C CA . LYS A 1 167 ? 13.610 -12.356 -17.088 1.00 91.50 167 LYS A CA 1
ATOM 1223 C C . LYS A 1 167 ? 13.437 -13.116 -15.777 1.00 91.50 167 LYS A C 1
ATOM 1225 O O . LYS A 1 167 ? 12.323 -13.439 -15.389 1.00 91.50 167 LYS A O 1
ATOM 1230 N N . ILE A 1 168 ? 14.532 -13.278 -15.034 1.00 92.44 168 ILE A N 1
ATOM 1231 C CA . ILE A 1 168 ? 14.520 -13.902 -13.702 1.00 92.44 168 ILE A CA 1
ATOM 1232 C C . ILE A 1 168 ? 13.582 -13.132 -12.754 1.00 92.44 168 ILE A C 1
ATOM 1234 O O . ILE A 1 168 ? 13.695 -11.907 -12.603 1.00 92.44 168 ILE A O 1
ATOM 1238 N N . HIS A 1 169 ? 12.675 -13.858 -12.098 1.00 91.94 169 HIS A N 1
ATOM 1239 C CA . HIS A 1 169 ? 11.749 -13.313 -11.106 1.00 91.94 169 HIS A CA 1
ATOM 1240 C C . HIS A 1 169 ? 12.459 -13.009 -9.776 1.00 91.94 169 HIS A C 1
ATOM 1242 O O . HIS A 1 169 ? 13.472 -13.611 -9.437 1.00 91.94 169 HIS A O 1
ATOM 1248 N N . PHE A 1 170 ? 11.932 -12.044 -9.016 1.00 92.69 170 PHE A N 1
ATOM 1249 C CA . PHE A 1 170 ? 12.351 -11.750 -7.632 1.00 92.69 170 PHE A CA 1
ATOM 1250 C C . PHE A 1 170 ? 13.851 -11.469 -7.406 1.00 92.69 170 PHE A C 1
ATOM 1252 O O . PHE A 1 170 ? 14.366 -11.633 -6.301 1.00 92.69 170 PHE A O 1
ATOM 1259 N N . LYS A 1 171 ? 14.563 -10.989 -8.434 1.00 93.75 171 LYS A N 1
ATOM 1260 C CA . LYS A 1 171 ? 16.004 -10.696 -8.340 1.00 93.75 171 LYS A CA 1
ATOM 1261 C C . LYS A 1 171 ? 16.324 -9.518 -7.408 1.00 93.75 171 LYS A C 1
ATOM 1263 O O . LYS A 1 171 ? 17.336 -9.547 -6.715 1.00 93.75 171 LYS A O 1
ATOM 1268 N N . SER A 1 172 ? 15.494 -8.473 -7.400 1.00 94.88 172 SER A N 1
ATOM 1269 C CA . SER A 1 172 ? 15.748 -7.248 -6.628 1.00 94.88 172 SER A CA 1
ATOM 1270 C C . SER A 1 172 ? 15.184 -7.313 -5.207 1.00 94.88 172 SER A C 1
ATOM 1272 O O . SER A 1 172 ? 14.196 -7.999 -4.949 1.00 94.88 172 SER A O 1
ATOM 1274 N N . TRP A 1 173 ? 15.764 -6.523 -4.297 1.00 96.94 173 TRP A N 1
ATOM 1275 C CA . TRP A 1 173 ? 15.218 -6.318 -2.950 1.00 96.94 173 TRP A CA 1
ATOM 1276 C C . TRP A 1 173 ? 13.775 -5.813 -2.977 1.00 96.94 173 TRP A C 1
ATOM 1278 O O . TRP A 1 173 ? 12.937 -6.347 -2.257 1.00 96.94 173 TRP A O 1
ATOM 1288 N N . HIS A 1 174 ? 13.465 -4.865 -3.868 1.00 96.75 174 HIS A N 1
ATOM 1289 C CA . HIS A 1 174 ? 12.095 -4.398 -4.092 1.00 96.75 174 HIS A CA 1
ATOM 1290 C C . HIS A 1 174 ? 11.136 -5.559 -4.403 1.00 96.75 174 HIS A C 1
ATOM 1292 O O . HIS A 1 174 ? 10.076 -5.651 -3.799 1.00 96.75 174 HIS A O 1
ATOM 1298 N N . ALA A 1 175 ? 11.521 -6.483 -5.290 1.00 96.06 175 ALA A N 1
ATOM 1299 C CA . ALA A 1 175 ? 10.654 -7.596 -5.669 1.00 96.06 175 ALA A CA 1
ATOM 1300 C C . ALA A 1 175 ? 10.452 -8.606 -4.523 1.00 96.06 175 ALA A C 1
ATOM 1302 O O . ALA A 1 175 ? 9.339 -9.086 -4.332 1.00 96.06 175 ALA A O 1
ATOM 1303 N N . LYS A 1 176 ? 11.497 -8.902 -3.738 1.00 97.00 176 LYS A N 1
ATOM 1304 C CA . LYS A 1 176 ? 11.407 -9.817 -2.584 1.00 97.00 176 LYS A CA 1
ATOM 1305 C C . LYS A 1 176 ? 10.540 -9.236 -1.464 1.00 97.00 176 LYS A C 1
ATOM 1307 O O . LYS A 1 176 ? 9.602 -9.886 -1.010 1.00 97.00 176 LYS A O 1
ATOM 1312 N N . ILE A 1 177 ? 10.824 -7.996 -1.059 1.00 97.31 177 ILE A N 1
ATOM 1313 C CA . ILE A 1 177 ? 10.057 -7.290 -0.022 1.00 97.31 177 ILE A CA 1
ATOM 1314 C C . ILE A 1 177 ? 8.620 -7.040 -0.500 1.00 97.31 177 ILE A C 1
ATOM 1316 O O . ILE A 1 177 ? 7.687 -7.175 0.283 1.00 97.31 177 ILE A O 1
ATOM 1320 N N . GLY A 1 178 ? 8.425 -6.734 -1.786 1.00 96.75 178 GLY A N 1
ATOM 1321 C CA . GLY A 1 178 ? 7.105 -6.524 -2.375 1.00 96.75 178 GLY A CA 1
ATOM 1322 C C . GLY A 1 178 ? 6.208 -7.754 -2.295 1.00 96.75 178 GLY A C 1
ATOM 1323 O O . GLY A 1 178 ? 5.065 -7.630 -1.865 1.00 96.75 178 GLY A O 1
ATOM 1324 N N . VAL A 1 179 ? 6.722 -8.948 -2.613 1.00 97.25 179 VAL A N 1
ATOM 1325 C CA . VAL A 1 179 ? 5.956 -10.195 -2.431 1.00 97.25 179 VAL A CA 1
ATOM 1326 C C . VAL A 1 179 ? 5.595 -10.411 -0.967 1.00 97.25 179 VAL A C 1
ATOM 1328 O O . VAL A 1 179 ? 4.438 -10.697 -0.668 1.00 97.25 179 VAL A O 1
ATOM 1331 N N . ALA A 1 180 ? 6.549 -10.231 -0.050 1.00 97.19 180 ALA A N 1
ATOM 1332 C CA . ALA A 1 180 ? 6.279 -10.366 1.379 1.00 97.19 180 ALA A CA 1
ATOM 1333 C C . ALA A 1 180 ? 5.185 -9.386 1.848 1.00 97.19 180 ALA A C 1
ATOM 1335 O O . ALA A 1 180 ? 4.259 -9.787 2.551 1.00 97.19 180 ALA A O 1
ATOM 1336 N N . ALA A 1 181 ? 5.233 -8.127 1.399 1.00 96.75 181 ALA A N 1
ATOM 1337 C CA . ALA A 1 181 ? 4.224 -7.119 1.717 1.00 96.75 181 ALA A CA 1
ATOM 1338 C C . ALA A 1 181 ? 2.832 -7.491 1.177 1.00 96.75 181 ALA A C 1
ATOM 1340 O O . ALA A 1 181 ? 1.842 -7.309 1.886 1.00 96.75 181 ALA A O 1
ATOM 1341 N N . ILE A 1 182 ? 2.744 -8.048 -0.036 1.00 97.31 182 ILE A N 1
ATOM 1342 C CA . ILE A 1 182 ? 1.481 -8.538 -0.611 1.00 97.31 182 ILE A CA 1
ATOM 1343 C C . ILE A 1 182 ? 0.924 -9.693 0.225 1.00 97.31 182 ILE A C 1
ATOM 1345 O O . ILE A 1 182 ? -0.250 -9.668 0.586 1.00 97.31 182 ILE A O 1
ATOM 1349 N N . VAL A 1 183 ? 1.758 -10.670 0.594 1.00 97.56 183 VAL A N 1
ATOM 1350 C CA . VAL A 1 183 ? 1.339 -11.794 1.448 1.00 97.56 183 VAL A CA 1
ATOM 1351 C C . VAL A 1 183 ? 0.820 -11.286 2.795 1.00 97.56 183 VAL A C 1
ATOM 1353 O O . VAL A 1 183 ? -0.268 -11.675 3.222 1.00 97.56 183 VAL A O 1
ATOM 1356 N N . PHE A 1 184 ? 1.534 -10.364 3.444 1.00 97.25 184 PHE A N 1
ATOM 1357 C CA . PHE A 1 184 ? 1.079 -9.766 4.702 1.00 97.25 184 PHE A CA 1
ATOM 1358 C C . PHE A 1 184 ? -0.242 -9.010 4.544 1.00 97.25 184 PHE A C 1
ATOM 1360 O O . PHE A 1 184 ? -1.111 -9.124 5.413 1.00 97.25 184 PHE A O 1
ATOM 1367 N N . ALA A 1 185 ? -0.423 -8.280 3.441 1.00 95.81 185 ALA A N 1
ATOM 1368 C CA . ALA A 1 185 ? -1.660 -7.567 3.143 1.00 95.81 185 ALA A CA 1
ATOM 1369 C C . ALA A 1 185 ? -2.839 -8.529 2.914 1.00 95.81 185 ALA A C 1
ATOM 1371 O O . ALA A 1 185 ? -3.941 -8.268 3.395 1.00 95.81 185 ALA A O 1
ATOM 1372 N N . ILE A 1 186 ? -2.617 -9.664 2.247 1.00 95.88 186 ILE A N 1
ATOM 1373 C CA . ILE A 1 186 ? -3.634 -10.709 2.068 1.00 95.88 186 ILE A CA 1
ATOM 1374 C C . ILE A 1 186 ? -4.063 -11.267 3.432 1.00 95.88 186 ILE A C 1
ATOM 1376 O O . ILE A 1 186 ? -5.257 -11.296 3.736 1.00 95.88 186 ILE A O 1
ATOM 1380 N N . VAL A 1 187 ? -3.106 -11.621 4.297 1.00 96.06 187 VAL A N 1
ATOM 1381 C CA . VAL A 1 187 ? -3.386 -12.084 5.671 1.00 96.06 187 VAL A C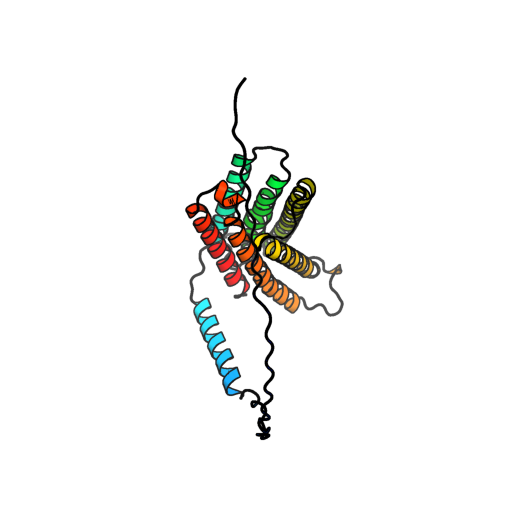A 1
ATOM 1382 C C . VAL A 1 187 ? -4.153 -11.020 6.473 1.00 96.06 187 VAL A C 1
ATOM 1384 O O . VAL A 1 187 ? -5.117 -11.337 7.171 1.00 96.06 187 VAL A O 1
ATOM 1387 N N . GLN A 1 188 ? -3.787 -9.742 6.331 1.00 95.56 188 GLN A N 1
ATOM 1388 C CA . GLN A 1 188 ? -4.503 -8.614 6.939 1.00 95.56 188 GLN A CA 1
ATOM 1389 C C . GLN A 1 188 ? -5.945 -8.488 6.434 1.00 95.56 188 GLN A C 1
ATOM 1391 O O . GLN A 1 188 ? -6.840 -8.176 7.218 1.00 95.56 188 GLN A O 1
ATOM 1396 N N . GLY A 1 189 ? -6.185 -8.729 5.144 1.00 93.50 189 GLY A N 1
ATOM 1397 C CA . GLY A 1 189 ? -7.527 -8.743 4.568 1.00 93.50 189 GLY A CA 1
ATOM 1398 C C . GLY A 1 189 ? -8.385 -9.866 5.150 1.00 93.50 189 GLY A C 1
ATOM 1399 O O . GLY A 1 189 ? -9.521 -9.626 5.562 1.00 93.50 189 GLY A O 1
ATOM 1400 N N . PHE A 1 190 ? -7.824 -11.072 5.265 1.00 93.94 190 PHE A N 1
ATOM 1401 C CA . PHE A 1 190 ? -8.524 -12.222 5.839 1.00 93.94 190 PHE A CA 1
ATOM 1402 C C . PHE A 1 190 ? -8.859 -12.041 7.324 1.00 93.94 190 PHE A C 1
ATOM 1404 O O . PHE A 1 190 ? -9.965 -12.392 7.738 1.00 93.94 190 PHE A O 1
ATOM 1411 N N . SER A 1 191 ? -7.977 -11.419 8.117 1.00 93.00 191 SER A N 1
ATOM 1412 C CA . SER A 1 191 ? -8.248 -11.157 9.543 1.00 93.00 191 SER A CA 1
ATOM 1413 C C . SER A 1 191 ? -9.450 -10.226 9.782 1.00 93.00 191 SER A C 1
ATOM 1415 O O . SER A 1 191 ? -10.040 -10.234 10.865 1.00 93.00 191 SER A O 1
ATOM 1417 N N . ALA A 1 192 ? -9.863 -9.455 8.768 1.00 92.19 192 ALA A N 1
ATOM 1418 C CA . ALA A 1 192 ? -11.043 -8.596 8.826 1.00 92.19 192 ALA A CA 1
ATOM 1419 C C . ALA A 1 192 ? -12.365 -9.327 8.526 1.00 92.19 192 ALA A C 1
ATOM 1421 O O . ALA A 1 192 ? -13.434 -8.801 8.851 1.00 92.19 192 ALA A O 1
ATOM 1422 N N . LEU A 1 193 ? -12.338 -10.515 7.906 1.00 93.50 193 LEU A N 1
ATOM 1423 C CA . LEU A 1 193 ? -13.564 -11.202 7.478 1.00 93.50 193 LEU A CA 1
ATOM 1424 C C . LEU A 1 193 ? -14.496 -11.563 8.646 1.00 93.50 193 LEU A C 1
ATOM 1426 O O . LEU A 1 193 ? -15.675 -11.217 8.551 1.00 93.50 193 LEU A O 1
ATOM 1430 N N . PRO A 1 194 ? -14.025 -12.136 9.774 1.00 92.38 194 PRO A N 1
ATOM 1431 C CA . PRO A 1 194 ? -14.897 -12.439 10.917 1.00 92.38 194 PRO A CA 1
ATOM 1432 C C . PRO A 1 194 ? -15.497 -11.185 11.583 1.00 92.38 194 PRO A C 1
ATOM 1434 O O . PRO A 1 194 ? -16.555 -11.234 12.221 1.00 92.38 194 PRO A O 1
ATOM 1437 N N . MET A 1 195 ? -14.836 -10.031 11.421 1.00 90.75 195 MET A N 1
ATOM 1438 C CA . MET A 1 195 ? -15.341 -8.739 11.899 1.00 90.75 195 MET A CA 1
ATOM 1439 C C . MET A 1 195 ? -16.506 -8.247 11.040 1.00 90.75 195 MET A C 1
ATOM 1441 O O . MET A 1 195 ? -17.451 -7.654 11.562 1.00 90.75 195 MET A O 1
ATOM 1445 N N . ARG A 1 196 ? -16.437 -8.495 9.726 1.00 90.81 196 ARG A N 1
ATOM 1446 C CA . ARG A 1 196 ? -17.430 -8.050 8.745 1.00 90.81 196 ARG A CA 1
ATOM 1447 C C . ARG A 1 196 ? -18.618 -8.996 8.632 1.00 90.81 196 ARG A C 1
ATOM 1449 O O . ARG A 1 196 ? -19.750 -8.528 8.548 1.00 90.81 196 ARG A O 1
ATOM 1456 N N . PHE A 1 197 ? -18.356 -10.296 8.620 1.00 92.62 197 PHE A N 1
ATOM 1457 C CA . PHE A 1 197 ? -19.340 -11.340 8.381 1.00 92.62 197 PHE A CA 1
ATOM 1458 C C . PHE A 1 197 ? -19.463 -12.206 9.638 1.00 92.62 197 PHE A C 1
ATOM 1460 O O . PHE A 1 197 ? -18.608 -13.061 9.874 1.00 92.62 197 PHE A O 1
ATOM 1467 N N . PRO A 1 198 ? -20.512 -12.006 10.460 1.00 90.00 198 PRO A N 1
ATOM 1468 C CA . PRO A 1 198 ? -20.703 -12.767 11.694 1.00 90.00 198 PRO A CA 1
ATOM 1469 C C . PRO A 1 198 ? -20.720 -14.285 11.486 1.00 90.00 198 PRO A C 1
ATOM 1471 O O . PRO A 1 198 ? -20.233 -15.014 12.341 1.00 90.00 198 PRO A O 1
ATOM 1474 N N . ASN A 1 199 ? -21.196 -14.744 10.325 1.00 93.56 199 ASN A N 1
ATOM 1475 C CA . ASN A 1 199 ? -21.271 -16.162 9.960 1.00 93.56 199 ASN A CA 1
ATOM 1476 C C . ASN A 1 199 ? -19.895 -16.829 9.780 1.00 93.56 199 ASN A C 1
ATOM 1478 O O . ASN A 1 199 ? -19.814 -18.049 9.752 1.00 93.56 199 ASN A O 1
ATOM 1482 N N . LEU A 1 200 ? -18.818 -16.046 9.644 1.00 92.75 200 LEU A N 1
ATOM 1483 C CA . LEU A 1 200 ? -17.446 -16.548 9.507 1.00 92.75 200 LEU A CA 1
ATOM 1484 C C . LEU A 1 200 ? -16.688 -16.568 10.843 1.00 92.75 200 LEU A C 1
ATOM 1486 O O . LEU A 1 200 ? -15.477 -16.786 10.858 1.00 92.75 200 LEU A O 1
ATOM 1490 N N . ARG A 1 201 ? -17.359 -16.282 11.966 1.00 94.25 201 ARG A N 1
ATOM 1491 C CA . ARG A 1 201 ? -16.718 -16.268 13.283 1.00 94.25 201 ARG A CA 1
ATOM 1492 C C . ARG A 1 201 ? -16.526 -17.703 13.785 1.00 94.25 201 ARG A C 1
ATOM 1494 O O . ARG A 1 201 ? -17.520 -18.410 13.939 1.00 94.25 201 ARG A O 1
ATOM 1501 N N . PRO A 1 202 ? -15.284 -18.135 14.062 1.00 90.94 202 PRO A N 1
ATOM 1502 C CA . PRO A 1 202 ? -15.043 -19.434 14.677 1.00 90.94 202 PRO A CA 1
ATOM 1503 C C . PRO A 1 202 ? -15.613 -19.492 16.104 1.00 90.94 202 PRO A C 1
ATOM 1505 O O . PRO A 1 202 ? -15.892 -18.464 16.728 1.00 90.94 202 PRO A O 1
ATOM 1508 N N . ALA A 1 203 ? -15.772 -20.703 16.640 1.00 91.56 203 ALA A N 1
ATOM 1509 C CA . ALA A 1 203 ? -16.179 -20.891 18.030 1.00 91.56 203 ALA A CA 1
ATOM 1510 C C . ALA A 1 203 ? -15.177 -20.215 18.987 1.00 91.56 203 ALA A C 1
ATOM 1512 O O . ALA A 1 203 ? -13.966 -20.320 18.799 1.00 91.56 203 ALA A O 1
ATOM 1513 N N . GLY A 1 204 ? -15.680 -19.498 19.998 1.00 89.06 204 GLY A N 1
ATOM 1514 C CA . GLY A 1 204 ? -14.840 -18.759 20.952 1.00 89.06 204 GLY A CA 1
ATOM 1515 C C . GLY A 1 204 ? -14.218 -17.467 20.406 1.00 89.06 204 GLY A C 1
ATOM 1516 O O . GLY A 1 204 ? -13.289 -16.939 21.010 1.00 89.06 204 GLY A O 1
ATOM 1517 N N . PHE A 1 205 ? -14.699 -16.945 19.271 1.00 91.56 205 PHE A N 1
ATOM 1518 C CA . PHE A 1 205 ? -14.168 -15.719 18.674 1.00 91.56 205 PHE A CA 1
ATOM 1519 C C . PHE A 1 205 ? -14.367 -14.485 19.570 1.00 91.56 205 PHE A C 1
ATOM 1521 O O . PHE A 1 205 ? -15.485 -13.987 19.724 1.00 91.56 205 PHE A O 1
ATOM 1528 N N . ASP A 1 206 ? -13.264 -13.938 20.083 1.00 93.62 206 ASP A N 1
ATOM 1529 C CA . ASP A 1 206 ? -13.245 -12.638 20.750 1.00 93.62 206 ASP A CA 1
ATOM 1530 C C . ASP A 1 206 ? -13.041 -11.500 19.735 1.00 93.62 206 ASP A C 1
ATOM 1532 O O . ASP A 1 206 ? -11.978 -11.325 19.128 1.00 93.62 206 ASP A O 1
ATOM 1536 N N . MET A 1 207 ? -14.079 -10.673 19.587 1.00 90.75 207 MET A N 1
ATOM 1537 C CA . MET A 1 207 ? -14.042 -9.488 18.735 1.00 90.75 207 MET A CA 1
ATOM 1538 C C . MET A 1 207 ? -12.988 -8.473 19.199 1.00 90.75 207 MET A C 1
ATOM 1540 O O . MET A 1 207 ? -12.328 -7.855 18.361 1.00 90.75 207 MET A O 1
ATOM 1544 N N . GLY A 1 208 ? -12.820 -8.287 20.510 1.00 90.06 208 GLY A N 1
ATOM 1545 C CA . GLY A 1 208 ? -11.867 -7.336 21.076 1.00 90.06 208 GLY A CA 1
ATOM 1546 C C . GLY A 1 208 ? -10.430 -7.720 20.734 1.00 90.06 208 GLY A C 1
ATOM 1547 O O . GLY A 1 208 ? -9.683 -6.907 20.173 1.00 90.06 208 GLY A O 1
ATOM 1548 N N . GLN A 1 209 ? -10.065 -8.978 20.988 1.00 91.88 209 GLN A N 1
ATOM 1549 C CA . GLN A 1 209 ? -8.760 -9.520 20.621 1.00 91.88 209 GLN A CA 1
ATOM 1550 C C . GLN A 1 209 ? -8.509 -9.464 19.109 1.00 91.88 209 GLN A C 1
ATOM 1552 O O . GLN A 1 209 ? -7.439 -9.009 18.696 1.00 91.88 209 GLN A O 1
ATOM 1557 N N . ASN A 1 210 ? -9.478 -9.848 18.270 1.00 92.38 210 ASN A N 1
ATOM 1558 C CA . ASN A 1 210 ? -9.286 -9.817 16.817 1.00 92.38 210 ASN A CA 1
ATOM 1559 C C . ASN A 1 210 ? -9.101 -8.388 16.285 1.00 92.38 210 ASN A C 1
ATOM 1561 O O . ASN A 1 210 ? -8.222 -8.148 15.460 1.00 92.38 210 ASN A O 1
ATOM 1565 N N . VAL A 1 211 ? -9.865 -7.413 16.793 1.00 90.75 211 VAL A N 1
ATOM 1566 C CA . VAL A 1 211 ? -9.672 -5.991 16.458 1.00 90.75 211 VAL A CA 1
ATOM 1567 C C . VAL A 1 211 ? -8.269 -5.526 16.850 1.00 90.75 211 VAL A C 1
ATOM 1569 O O . VAL A 1 211 ? -7.628 -4.809 16.079 1.00 90.75 211 VAL A O 1
ATOM 1572 N N . ARG A 1 212 ? -7.771 -5.926 18.026 1.00 89.19 212 ARG A N 1
ATOM 1573 C CA . ARG A 1 212 ? -6.418 -5.582 18.483 1.00 89.19 212 ARG A CA 1
ATOM 1574 C C . ARG A 1 212 ? -5.348 -6.186 17.573 1.00 89.19 212 ARG A C 1
ATOM 1576 O O . ARG A 1 212 ? -4.448 -5.465 17.144 1.00 89.19 212 ARG A O 1
ATOM 1583 N N . LEU A 1 213 ? -5.463 -7.470 17.240 1.00 91.81 213 LEU A N 1
ATOM 1584 C CA . LEU A 1 213 ? -4.534 -8.154 16.337 1.00 91.81 213 LEU A CA 1
ATOM 1585 C C . LEU A 1 213 ? -4.561 -7.546 14.932 1.00 91.81 213 LEU A C 1
ATOM 1587 O O . LEU A 1 213 ? -3.501 -7.256 14.387 1.00 91.81 213 LEU A O 1
ATOM 1591 N N . HIS A 1 214 ? -5.745 -7.256 14.388 1.00 93.06 214 HIS A N 1
ATOM 1592 C CA . HIS A 1 214 ? -5.901 -6.587 13.096 1.00 93.06 214 HIS A CA 1
ATOM 1593 C C . HIS A 1 214 ? -5.198 -5.221 13.071 1.00 93.06 214 HIS A C 1
ATOM 1595 O O . HIS A 1 214 ? -4.560 -4.869 12.080 1.00 93.06 214 HIS A O 1
ATOM 1601 N N . ARG A 1 215 ? -5.260 -4.447 14.164 1.00 89.56 215 ARG A N 1
ATOM 1602 C CA . ARG A 1 215 ? -4.534 -3.169 14.273 1.00 89.56 215 ARG A CA 1
ATOM 1603 C C . ARG A 1 215 ? -3.022 -3.370 14.327 1.00 89.56 215 ARG A C 1
ATOM 1605 O O . ARG A 1 215 ? -2.309 -2.703 13.584 1.00 89.56 215 ARG A O 1
ATOM 1612 N N . ILE A 1 216 ? -2.527 -4.281 15.163 1.00 90.81 216 ILE A N 1
ATOM 1613 C CA . ILE A 1 216 ? -1.082 -4.532 15.291 1.00 90.81 216 ILE A CA 1
ATOM 1614 C C . ILE A 1 216 ? -0.511 -5.051 13.966 1.00 90.81 216 ILE A C 1
ATOM 1616 O O . ILE A 1 216 ? 0.495 -4.531 13.484 1.00 90.81 216 ILE A O 1
ATOM 1620 N N . TRP A 1 217 ? -1.187 -6.012 13.333 1.00 94.31 217 TRP A N 1
ATOM 1621 C CA . TRP A 1 217 ? -0.772 -6.558 12.042 1.00 94.31 217 TRP A CA 1
ATOM 1622 C C . TRP A 1 217 ? -0.808 -5.493 10.937 1.00 94.31 217 TRP A C 1
ATOM 1624 O O . TRP A 1 217 ? 0.113 -5.429 10.124 1.00 94.31 217 TRP A O 1
ATOM 1634 N N . SER A 1 218 ? -1.766 -4.555 10.975 1.00 93.06 218 SER A N 1
ATOM 1635 C CA . SER A 1 218 ? -1.788 -3.421 10.038 1.00 93.06 218 SER A CA 1
ATOM 1636 C C . SER A 1 218 ? -0.524 -2.558 10.107 1.00 93.06 218 SER A C 1
ATOM 1638 O O . SER A 1 218 ? -0.047 -2.106 9.070 1.00 93.06 218 SER A O 1
ATOM 1640 N N . VAL A 1 219 ? 0.071 -2.373 11.293 1.00 92.88 219 VAL A N 1
ATOM 1641 C CA . VAL A 1 219 ? 1.324 -1.612 11.452 1.00 92.88 219 VAL A CA 1
ATOM 1642 C C . VAL A 1 219 ? 2.488 -2.344 10.783 1.00 92.88 219 VAL A C 1
ATOM 1644 O O . VAL A 1 219 ? 3.292 -1.716 10.097 1.00 92.88 219 VAL A O 1
ATOM 1647 N N . VAL A 1 220 ? 2.547 -3.673 10.917 1.00 94.75 220 VAL A N 1
ATOM 1648 C CA . VAL A 1 220 ? 3.558 -4.512 10.251 1.00 94.75 220 VAL A CA 1
ATOM 1649 C C . VAL A 1 220 ? 3.414 -4.426 8.729 1.00 94.75 220 VAL A C 1
ATOM 1651 O O . VAL A 1 220 ? 4.397 -4.199 8.022 1.00 94.75 220 VAL A O 1
ATOM 1654 N N . VAL A 1 221 ? 2.184 -4.533 8.222 1.00 95.75 221 VAL A N 1
ATOM 1655 C CA . VAL A 1 221 ? 1.872 -4.419 6.787 1.00 95.75 221 VAL A CA 1
ATOM 1656 C C . VAL A 1 221 ? 2.257 -3.042 6.249 1.00 95.75 221 VAL A C 1
ATOM 1658 O O . VAL A 1 221 ? 2.875 -2.945 5.188 1.00 95.75 221 VAL A O 1
ATOM 1661 N N . LEU A 1 222 ? 1.930 -1.973 6.980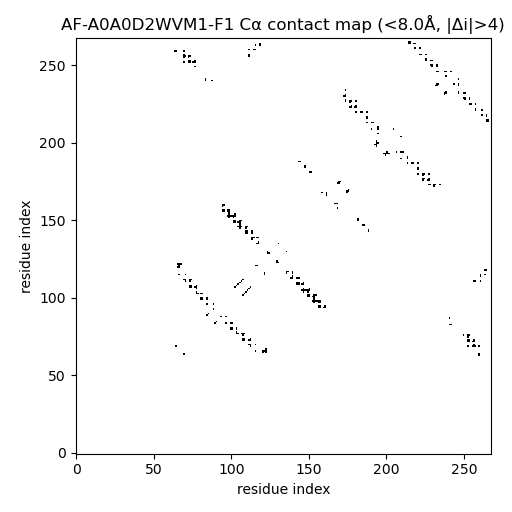 1.00 94.44 222 LEU A N 1
ATOM 1662 C CA . LEU A 1 222 ? 2.280 -0.602 6.612 1.00 94.44 222 LEU A CA 1
ATOM 1663 C C . LEU A 1 222 ? 3.798 -0.387 6.593 1.00 94.44 222 LEU A C 1
ATOM 1665 O O . LEU A 1 222 ? 4.303 0.242 5.664 1.00 94.44 222 LEU A O 1
ATOM 1669 N N . ALA A 1 223 ? 4.535 -0.944 7.556 1.00 95.38 223 ALA A N 1
ATOM 1670 C CA . ALA A 1 223 ? 5.994 -0.872 7.582 1.00 95.38 223 ALA A CA 1
ATOM 1671 C C . ALA A 1 223 ? 6.627 -1.615 6.392 1.00 95.38 223 ALA A C 1
ATOM 1673 O O . ALA A 1 223 ? 7.458 -1.044 5.683 1.00 95.38 223 ALA A O 1
ATOM 1674 N N . ALA A 1 224 ? 6.193 -2.849 6.114 1.00 96.44 224 ALA A N 1
ATOM 1675 C CA . ALA A 1 224 ? 6.659 -3.614 4.954 1.00 96.44 224 ALA A CA 1
ATOM 1676 C C . ALA A 1 224 ? 6.335 -2.898 3.630 1.00 96.44 224 ALA A C 1
ATOM 1678 O O . ALA A 1 224 ? 7.178 -2.816 2.733 1.00 96.44 224 ALA A O 1
ATOM 1679 N N . THR A 1 225 ? 5.138 -2.312 3.537 1.00 95.88 225 THR A N 1
ATOM 1680 C CA . THR A 1 225 ? 4.711 -1.486 2.401 1.00 95.88 225 THR A CA 1
ATOM 1681 C C . THR A 1 225 ? 5.605 -0.258 2.243 1.00 95.88 225 THR A C 1
ATOM 1683 O O . THR A 1 225 ? 6.068 0.008 1.138 1.00 95.88 225 THR A O 1
ATOM 1686 N N . ALA A 1 226 ? 5.919 0.461 3.326 1.00 97.44 226 ALA A N 1
ATOM 1687 C CA . ALA A 1 226 ? 6.799 1.628 3.277 1.00 97.44 226 ALA A CA 1
ATOM 1688 C C . ALA A 1 226 ? 8.180 1.277 2.718 1.00 97.44 226 ALA A C 1
ATOM 1690 O O . ALA A 1 226 ? 8.648 1.930 1.789 1.00 97.44 226 ALA A O 1
ATOM 1691 N N . VAL A 1 227 ? 8.804 0.213 3.234 1.00 97.94 227 VAL A N 1
ATOM 1692 C CA . VAL A 1 227 ? 10.115 -0.248 2.755 1.00 97.94 227 VAL A CA 1
ATOM 1693 C C . VAL A 1 227 ? 10.044 -0.638 1.275 1.00 97.94 227 VAL A C 1
ATOM 1695 O O . VAL A 1 227 ? 10.903 -0.235 0.491 1.00 97.94 227 VAL A O 1
ATOM 1698 N N . CYS A 1 228 ? 8.999 -1.366 0.866 1.00 97.62 228 CYS A N 1
ATOM 1699 C CA . CYS A 1 228 ? 8.781 -1.740 -0.533 1.00 97.62 228 CYS A CA 1
ATOM 1700 C C . CYS A 1 228 ? 8.663 -0.517 -1.458 1.00 97.62 228 CYS A C 1
ATOM 1702 O O . CYS A 1 228 ? 9.318 -0.473 -2.505 1.00 97.62 228 CYS A O 1
ATOM 1704 N N . LEU A 1 229 ? 7.852 0.473 -1.068 1.00 97.31 229 LEU A N 1
ATOM 1705 C CA . LEU A 1 229 ? 7.617 1.696 -1.836 1.00 97.31 229 LEU A CA 1
ATOM 1706 C C . LEU A 1 229 ? 8.879 2.553 -1.926 1.00 97.31 229 LEU A C 1
ATOM 1708 O O . LEU A 1 229 ? 9.216 3.009 -3.015 1.00 97.31 229 LEU A O 1
ATOM 1712 N N . ILE A 1 230 ? 9.627 2.703 -0.831 1.00 98.06 230 ILE A N 1
ATOM 1713 C CA . ILE A 1 230 ? 10.918 3.402 -0.839 1.00 98.06 230 ILE A CA 1
ATOM 1714 C C . ILE A 1 230 ? 11.865 2.727 -1.836 1.00 98.06 230 ILE A C 1
ATOM 1716 O O . ILE A 1 230 ? 12.377 3.389 -2.735 1.00 98.06 230 ILE A O 1
ATOM 1720 N N . LEU A 1 231 ? 12.026 1.401 -1.757 1.00 97.75 231 LEU A N 1
ATOM 1721 C CA . LEU A 1 231 ? 12.847 0.643 -2.708 1.00 97.75 231 LEU A CA 1
ATOM 1722 C C . LEU A 1 231 ? 12.361 0.792 -4.159 1.00 97.75 231 LEU A C 1
ATOM 1724 O O . LEU A 1 231 ? 13.180 0.751 -5.077 1.00 97.75 231 LEU A O 1
ATOM 1728 N N . SER A 1 232 ? 11.054 0.974 -4.380 1.00 96.69 232 SER A N 1
ATOM 1729 C CA . SER A 1 232 ? 10.476 1.131 -5.719 1.00 96.69 232 SER A CA 1
ATOM 1730 C C . SER A 1 232 ? 10.973 2.396 -6.430 1.00 96.69 232 SER A C 1
ATOM 1732 O O . SER A 1 232 ? 11.286 2.343 -7.624 1.00 96.69 232 SER A O 1
ATOM 1734 N N . PHE A 1 233 ? 11.152 3.498 -5.692 1.00 97.69 233 PHE A N 1
ATOM 1735 C CA . PHE A 1 233 ? 11.632 4.776 -6.232 1.00 97.69 233 PHE A CA 1
ATOM 1736 C C . PHE A 1 233 ? 13.124 4.773 -6.571 1.00 97.69 233 PHE A C 1
ATOM 1738 O O . PHE A 1 233 ? 13.583 5.593 -7.358 1.00 97.69 233 PHE A O 1
ATOM 1745 N N . PHE A 1 234 ? 13.879 3.805 -6.053 1.00 97.00 234 PHE A N 1
ATOM 1746 C CA . PHE A 1 234 ? 15.280 3.588 -6.424 1.00 97.00 234 PHE A CA 1
ATOM 1747 C C . PHE A 1 234 ? 15.454 2.475 -7.463 1.00 97.00 234 PHE A C 1
ATOM 1749 O O . PHE A 1 234 ? 16.573 2.058 -7.764 1.00 97.00 234 PHE A O 1
ATOM 1756 N N . THR A 1 235 ? 14.362 1.970 -8.044 1.00 95.25 235 THR A N 1
ATOM 1757 C CA . THR A 1 235 ? 14.475 1.051 -9.178 1.00 95.25 235 THR A CA 1
ATOM 1758 C C . THR A 1 235 ? 14.977 1.788 -10.415 1.00 95.25 235 THR A C 1
ATOM 1760 O O . THR A 1 235 ? 14.659 2.953 -10.649 1.00 95.25 235 THR A O 1
ATOM 1763 N N . GLY A 1 236 ? 15.698 1.071 -11.282 1.00 93.25 236 GLY A N 1
ATOM 1764 C CA . GLY A 1 236 ? 16.165 1.644 -12.545 1.00 93.25 236 GLY A CA 1
ATOM 1765 C C . GLY A 1 236 ? 15.032 2.104 -13.468 1.00 93.25 236 GLY A C 1
ATOM 1766 O O . GLY A 1 236 ? 15.273 2.909 -14.355 1.00 93.25 236 GLY A O 1
ATOM 1767 N N . TRP A 1 237 ? 13.796 1.616 -13.304 1.00 93.31 237 TRP A N 1
ATOM 1768 C CA . TRP A 1 237 ? 12.663 2.170 -14.049 1.00 93.31 237 TRP A CA 1
ATOM 1769 C C . TRP A 1 237 ? 12.329 3.584 -13.571 1.00 93.31 237 TRP A C 1
ATOM 1771 O O . TRP A 1 237 ? 12.300 4.487 -14.398 1.00 93.31 237 TRP A O 1
ATOM 1781 N N . PHE A 1 238 ? 12.148 3.795 -12.267 1.00 94.56 238 PHE A N 1
ATOM 1782 C CA . PHE A 1 238 ? 11.775 5.109 -11.742 1.00 94.56 238 PHE A CA 1
ATOM 1783 C C . PHE A 1 238 ? 12.860 6.153 -12.038 1.00 94.56 238 PHE A C 1
ATOM 1785 O O . PHE A 1 238 ? 12.593 7.141 -12.710 1.00 94.56 238 PHE A O 1
ATOM 1792 N N . LEU A 1 239 ? 14.119 5.857 -11.697 1.00 95.69 239 LEU A N 1
ATOM 1793 C CA . LEU A 1 2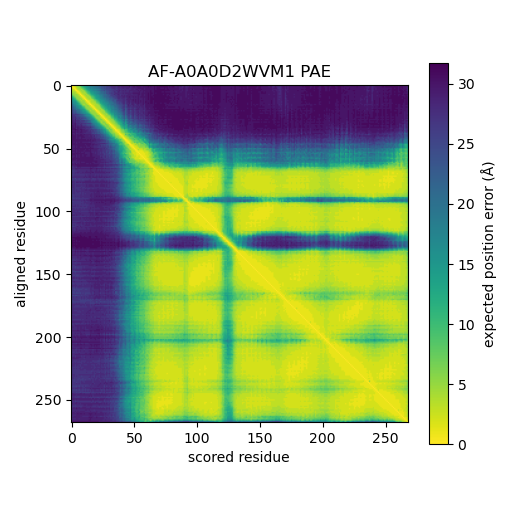39 ? 15.248 6.779 -11.893 1.00 95.69 239 LEU A CA 1
ATOM 1794 C C . LEU A 1 239 ? 15.581 7.099 -13.362 1.00 95.69 239 LEU A C 1
ATOM 1796 O O . LEU A 1 239 ? 16.299 8.055 -13.622 1.00 95.69 239 LEU A O 1
ATOM 1800 N N . ARG A 1 240 ? 15.091 6.312 -14.330 1.00 94.88 240 ARG A N 1
ATOM 1801 C CA . ARG A 1 240 ? 15.211 6.650 -15.762 1.00 94.88 240 ARG A CA 1
ATOM 1802 C C . ARG A 1 240 ? 14.109 7.580 -16.254 1.00 94.88 240 ARG A C 1
ATOM 1804 O O . ARG A 1 240 ? 14.296 8.234 -17.269 1.00 94.88 240 ARG A O 1
ATOM 1811 N N . ASN A 1 241 ? 12.969 7.602 -15.571 1.00 93.62 241 ASN A N 1
ATOM 1812 C CA . ASN A 1 241 ? 11.807 8.399 -15.956 1.00 93.62 241 ASN A CA 1
ATOM 1813 C C . ASN A 1 241 ? 11.628 9.642 -15.066 1.00 93.62 241 ASN A C 1
ATOM 1815 O O . ASN A 1 241 ? 10.803 10.495 -15.379 1.00 93.62 241 ASN A O 1
ATOM 1819 N N . SER A 1 242 ? 12.393 9.761 -13.979 1.00 95.12 242 SER A N 1
ATOM 1820 C CA . SER A 1 242 ? 12.346 10.873 -13.029 1.00 95.12 242 SER A CA 1
ATOM 1821 C C . SER A 1 242 ? 13.741 11.245 -12.517 1.00 95.12 242 SER A C 1
ATOM 1823 O O . SER A 1 242 ? 14.694 10.485 -12.657 1.00 95.12 242 SER A O 1
ATOM 1825 N N . SER A 1 243 ? 13.858 12.386 -11.835 1.00 95.38 243 SER A N 1
ATOM 1826 C CA . SER A 1 243 ? 15.096 12.800 -11.164 1.00 95.38 243 SER A CA 1
ATOM 1827 C C . SER A 1 243 ? 15.262 12.169 -9.773 1.00 95.38 243 SER A C 1
ATOM 1829 O O . SER A 1 243 ? 14.290 11.735 -9.147 1.00 95.38 243 SER A O 1
ATOM 1831 N N . LEU A 1 244 ? 16.495 12.170 -9.247 1.00 96.06 244 LEU A N 1
ATOM 1832 C CA . LEU A 1 244 ? 16.776 11.751 -7.866 1.00 96.06 244 LEU A CA 1
ATOM 1833 C C . LEU A 1 244 ? 16.026 12.621 -6.845 1.00 96.06 244 LEU A C 1
ATOM 1835 O O . LEU A 1 244 ? 15.468 12.095 -5.886 1.00 96.06 244 LEU A O 1
ATOM 1839 N N . SER A 1 245 ? 15.955 13.936 -7.073 1.00 96.88 245 SER A N 1
ATOM 1840 C CA . SER A 1 245 ? 15.210 14.860 -6.210 1.00 96.88 245 SER A CA 1
ATOM 1841 C C . SER A 1 245 ? 13.739 14.466 -6.103 1.00 96.88 245 SER A C 1
ATOM 1843 O O . SER A 1 245 ? 13.185 14.463 -5.007 1.00 96.88 245 SER A O 1
ATOM 1845 N N . MET A 1 246 ? 13.124 14.053 -7.219 1.00 96.56 246 MET A N 1
ATOM 1846 C CA . MET A 1 246 ? 11.757 13.538 -7.204 1.00 96.56 246 MET A CA 1
ATOM 1847 C C . MET A 1 246 ? 11.661 12.261 -6.363 1.00 96.56 246 MET A C 1
ATOM 1849 O O . MET A 1 246 ? 10.792 12.172 -5.504 1.00 96.56 246 MET A O 1
ATOM 1853 N N . ALA A 1 247 ? 12.582 11.305 -6.522 1.00 97.19 247 ALA A N 1
ATOM 1854 C CA . ALA A 1 247 ? 12.596 10.093 -5.696 1.00 97.19 247 ALA A CA 1
ATOM 1855 C C . ALA A 1 247 ? 12.659 10.410 -4.189 1.00 97.19 247 ALA A C 1
ATOM 1857 O O . ALA A 1 247 ? 11.923 9.808 -3.408 1.00 97.19 247 ALA A O 1
ATOM 1858 N N . LEU A 1 248 ? 13.463 11.395 -3.775 1.00 97.62 248 LEU A N 1
ATOM 1859 C CA . LEU A 1 248 ? 13.544 11.824 -2.373 1.00 97.62 248 LEU A CA 1
ATOM 1860 C C . LEU A 1 248 ? 12.240 12.461 -1.868 1.00 97.62 248 LEU A C 1
ATOM 1862 O O . LEU A 1 248 ? 11.807 12.153 -0.756 1.00 97.62 248 LEU A O 1
ATOM 1866 N N . VAL A 1 249 ? 11.578 13.289 -2.683 1.00 97.81 249 VAL A N 1
ATOM 1867 C CA . VAL A 1 249 ? 10.244 13.832 -2.359 1.00 97.81 249 VAL A CA 1
ATOM 1868 C C . VAL A 1 249 ? 9.237 12.696 -2.168 1.00 97.81 249 VAL A C 1
ATOM 1870 O O . VAL A 1 249 ? 8.478 12.690 -1.202 1.00 97.81 249 VAL A O 1
ATOM 1873 N N . MET A 1 250 ? 9.276 11.685 -3.033 1.00 97.81 250 MET A N 1
ATOM 1874 C CA . MET A 1 250 ? 8.380 10.530 -2.957 1.00 97.81 250 MET A CA 1
ATOM 1875 C C . MET A 1 250 ? 8.629 9.683 -1.702 1.00 97.81 250 MET A C 1
ATOM 1877 O O . MET A 1 250 ? 7.679 9.231 -1.058 1.00 97.81 250 MET A O 1
ATOM 1881 N N . VAL A 1 251 ? 9.892 9.525 -1.292 1.00 98.06 251 VAL A N 1
ATOM 1882 C CA . VAL A 1 251 ? 10.257 8.909 -0.005 1.00 98.06 251 VAL A CA 1
ATOM 1883 C C . VAL A 1 251 ? 9.681 9.710 1.163 1.00 98.06 251 VAL A C 1
ATOM 1885 O O . VAL A 1 251 ? 9.070 9.119 2.056 1.00 98.06 251 VAL A O 1
ATOM 1888 N N . LEU A 1 252 ? 9.804 11.041 1.149 1.00 97.44 252 LEU A N 1
ATOM 1889 C CA . LEU A 1 252 ? 9.222 11.898 2.185 1.00 97.44 252 LEU A CA 1
ATOM 1890 C C . LEU A 1 252 ? 7.696 11.731 2.261 1.00 97.44 252 LEU A C 1
ATOM 1892 O O . LEU A 1 252 ? 7.157 11.561 3.356 1.00 97.44 252 LEU A O 1
ATOM 1896 N N . CYS A 1 253 ? 7.002 11.693 1.118 1.00 97.19 253 CYS A N 1
ATOM 1897 C CA . CYS A 1 253 ? 5.562 11.432 1.064 1.00 97.19 253 CYS A CA 1
ATOM 1898 C C . CYS A 1 253 ? 5.193 10.085 1.707 1.00 97.19 253 CYS A C 1
ATOM 1900 O O . CYS A 1 253 ? 4.244 10.023 2.496 1.00 97.19 253 CYS A O 1
ATOM 1902 N N . VAL A 1 254 ? 5.952 9.016 1.431 1.00 97.19 254 VAL A N 1
ATOM 1903 C CA . VAL A 1 254 ? 5.742 7.695 2.053 1.00 97.19 254 VAL A CA 1
ATOM 1904 C C . VAL A 1 254 ? 5.953 7.758 3.565 1.00 97.19 254 VAL A C 1
ATOM 1906 O O . VAL A 1 254 ? 5.098 7.285 4.315 1.00 97.19 254 VAL A O 1
ATOM 1909 N N . VAL A 1 255 ? 7.043 8.374 4.029 1.00 96.12 255 VAL A N 1
ATOM 1910 C CA . VAL A 1 255 ? 7.368 8.478 5.461 1.00 96.12 255 VAL A CA 1
ATOM 1911 C C . VAL A 1 255 ? 6.297 9.267 6.218 1.00 96.12 255 VAL A C 1
ATOM 1913 O O . VAL A 1 255 ? 5.839 8.820 7.271 1.00 96.12 255 VAL A O 1
ATOM 1916 N N . VAL A 1 256 ? 5.840 10.400 5.675 1.00 94.56 256 VAL A N 1
ATOM 1917 C CA . VAL A 1 256 ? 4.763 11.207 6.274 1.00 94.56 256 VAL A CA 1
ATOM 1918 C C . VAL A 1 256 ? 3.458 10.411 6.345 1.00 94.56 256 VAL A C 1
ATOM 1920 O O . VAL A 1 256 ? 2.805 10.376 7.395 1.00 94.56 256 VAL A O 1
ATOM 1923 N N . THR A 1 257 ? 3.090 9.734 5.256 1.00 93.62 257 THR A N 1
ATOM 1924 C CA . THR A 1 257 ? 1.826 8.993 5.158 1.00 93.62 257 THR A CA 1
ATOM 1925 C C . THR A 1 257 ? 1.803 7.774 6.076 1.00 93.62 257 THR A C 1
ATOM 1927 O O . THR A 1 257 ? 0.855 7.593 6.842 1.00 93.62 257 THR A O 1
ATOM 1930 N N . VAL A 1 258 ? 2.848 6.947 6.041 1.00 93.75 258 VAL A N 1
ATOM 1931 C CA . VAL A 1 258 ? 2.920 5.718 6.841 1.00 93.75 258 VAL A CA 1
ATOM 1932 C C . VAL A 1 258 ? 3.195 6.036 8.306 1.00 93.75 258 VAL A C 1
ATOM 1934 O O . VAL A 1 258 ? 2.543 5.478 9.185 1.00 93.75 258 VAL A O 1
ATOM 1937 N N . GLY A 1 259 ? 4.090 6.982 8.598 1.00 91.44 259 GLY A N 1
ATOM 1938 C CA . GLY A 1 259 ? 4.397 7.376 9.972 1.00 91.44 259 GLY A CA 1
ATOM 1939 C C . GLY A 1 259 ? 3.172 7.908 10.718 1.00 91.44 259 GLY A C 1
ATOM 1940 O O . GLY A 1 259 ? 2.944 7.560 11.877 1.00 91.44 259 GLY A O 1
ATOM 1941 N N . SER A 1 260 ? 2.335 8.707 10.054 1.00 89.44 260 SER A N 1
ATOM 1942 C CA . SER A 1 260 ? 1.072 9.175 10.636 1.00 89.44 260 SER A CA 1
ATOM 1943 C C . SER A 1 260 ? 0.038 8.051 10.799 1.00 89.44 260 SER A C 1
ATOM 1945 O O . SER A 1 260 ? -0.664 8.035 11.815 1.00 89.44 260 SER A O 1
ATOM 1947 N N . ALA A 1 261 ? -0.023 7.088 9.869 1.00 87.56 261 ALA A N 1
ATOM 1948 C CA . ALA A 1 261 ? -0.926 5.938 9.953 1.00 87.56 261 ALA A CA 1
ATOM 1949 C C . ALA A 1 261 ? -0.550 5.036 11.137 1.00 87.56 261 ALA A C 1
ATOM 1951 O O . ALA A 1 261 ? -1.396 4.735 11.978 1.00 87.56 261 ALA A O 1
ATOM 1952 N N . CYS A 1 262 ? 0.738 4.704 11.280 1.00 86.88 262 CYS A N 1
ATOM 1953 C CA . CYS A 1 262 ? 1.255 3.921 12.402 1.00 86.88 262 CYS A CA 1
ATOM 1954 C C . CYS A 1 262 ? 0.979 4.604 13.750 1.00 86.88 262 CYS A C 1
ATOM 1956 O O . CYS A 1 262 ? 0.485 3.960 14.675 1.00 86.88 262 CYS A O 1
ATOM 1958 N N . ARG A 1 263 ? 1.211 5.922 13.865 1.00 82.88 263 ARG A N 1
ATOM 1959 C CA . ARG A 1 263 ? 0.869 6.675 15.089 1.00 82.88 263 ARG A CA 1
ATOM 1960 C C . ARG A 1 263 ? -0.623 6.620 15.413 1.00 82.88 263 ARG A C 1
ATOM 1962 O O . ARG A 1 263 ? -0.984 6.557 16.583 1.00 82.88 263 ARG A O 1
ATOM 1969 N N . SER A 1 264 ? -1.478 6.655 14.396 1.00 78.75 264 SER A N 1
ATOM 1970 C CA . SER A 1 264 ? -2.934 6.599 14.571 1.00 78.75 264 SER A CA 1
ATOM 1971 C C . SER A 1 264 ? -3.403 5.203 14.987 1.00 78.75 264 SER A C 1
ATOM 1973 O O . SER A 1 264 ? -4.294 5.087 15.824 1.00 78.75 264 SER A O 1
ATOM 1975 N N . ALA A 1 265 ? -2.772 4.151 14.458 1.00 76.44 265 ALA A N 1
ATOM 1976 C CA . ALA A 1 265 ? -3.067 2.762 14.800 1.00 76.44 265 ALA A CA 1
ATOM 1977 C C . ALA A 1 265 ? -2.650 2.391 16.236 1.00 76.44 265 ALA A C 1
ATOM 1979 O O . ALA A 1 265 ? -3.337 1.601 16.879 1.00 76.44 265 ALA A O 1
ATOM 1980 N N . LEU A 1 266 ? -1.557 2.973 16.747 1.00 73.62 266 LEU A N 1
ATOM 1981 C CA . LEU A 1 266 ? -0.994 2.652 18.067 1.00 73.62 266 LEU A CA 1
ATOM 1982 C C . LEU A 1 266 ? -1.657 3.383 19.252 1.00 73.62 266 LEU A C 1
ATOM 1984 O O . LEU A 1 266 ? -1.429 2.995 20.393 1.00 73.62 266 LEU A O 1
ATOM 1988 N N . ARG A 1 267 ? -2.457 4.435 19.020 1.00 66.62 267 ARG A N 1
ATOM 1989 C CA . ARG A 1 267 ? -3.069 5.268 20.082 1.00 66.62 267 ARG A CA 1
ATOM 1990 C C . ARG A 1 267 ? -4.555 4.952 20.378 1.00 66.62 267 ARG A C 1
ATOM 1992 O O . ARG A 1 267 ? -5.235 5.783 20.978 1.00 66.62 267 ARG A O 1
ATOM 1999 N N . LEU A 1 268 ? -5.085 3.803 19.943 1.00 56.31 268 LEU A N 1
ATOM 2000 C CA . LEU A 1 268 ? -6.509 3.419 20.064 1.00 56.31 268 LEU A CA 1
ATOM 2001 C C . LEU A 1 268 ? -6.723 2.118 20.825 1.00 56.31 268 LEU A C 1
ATOM 2003 O O . LEU A 1 268 ? -7.846 1.993 21.365 1.00 56.31 268 LEU A O 1
#

Mean predicted aligned error: 12.77 Å

Organism: Capsaspora owczarzaki (strain ATCC 30864) (NCBI:txid595528)

Secondary structure (DSSP, 8-state):
----------------------------------PPPPPPPHHHHHHHHHHHHHHHHHHHTSPPPPTHHHHHHHHHHHHHHHHHHHHHHTT---HHHHHHHHHIIIIIIIIHHHHHTTSTT--S-TTS----HHHHHHHHHHHHHHHHHHHHHHHHHHHHHHHHTTPPTT-SHHHHHHHHHHHHHHHHHHHTHHHH-GGGPPTT--HHHHHHHHHHHHHHHHHHHHHHHHHHHTSHHHHHHS-HHHHHHHHHHHHHHHHHHHHHHHT-

Nearest PDB structures (foldseek):
  4o79-assembly1_A  TM=7.696E-01  e=5.900E-04  Arabidopsis thaliana
  5zle-assembly1_A  TM=6.669E-01  e=1.868E-03  Homo sapiens
  8qt7-assembly1_A  TM=5.741E-01  e=2.476E-01  Streptococcus pneumoniae

Foldseek 3Di:
DDDDDDDDDDDDDDDDDDDDDDDDDDDDDDDDPDDDPDDDDPVVVVVVVVVVVVVVVVLVPDDQDQLCQLLVLLVVLLVVLCVLLCVVQNPHPQLLSLQSNLLSCLVRVFQLSLLSLQFPRHVDPPPPDDDPSVVSVVSSLVSLVSSLVSLVSSVVSVVVSCVVVVHDAPPDPLRVLSVVLNVLSVVLNVLCCCVVPVVPADPPDDPVVSLLVSLVSVLVSLVSVLVSQLVVCVDPVNVVSDPPVVSVSSNVSSCSSSVSSNSRSVPD